Protein AF-0000000066810433 (afdb_homodimer)

Sequence (216 aa):
MASSSYSNSPCDACKFLRKCMMDCIFSPYFPPKEPQKFANMHKIFGACNVSKLQNEVQPYQREDAVNSLAYEAEAWIEDPVYGCVGAISVLLKVQILHQHRERTFVQMMASSSYSNSPCDACKFLRKCMMDCIFSPYFPPKEPQKFANMHKIFGACNVSKLQNEVQPYQREDAVNSLAYEAEAWIEDPVYGCVGAISVLLKVQILHQHRERTFVQM

Structure (mmCIF, N/CA/C/O backbone):
data_AF-0000000066810433-model_v1
#
loop_
_entity.id
_entity.type
_entity.pdbx_description
1 polymer 'LOB domain-containing protein'
#
loop_
_atom_site.group_PDB
_atom_site.id
_atom_site.type_symbol
_atom_site.label_atom_id
_atom_site.label_alt_id
_atom_site.label_comp_id
_atom_site.label_asym_id
_atom_site.label_entity_id
_atom_site.label_seq_id
_atom_site.pdbx_PDB_ins_code
_atom_site.Cartn_x
_atom_site.Cartn_y
_atom_site.Cartn_z
_atom_site.occupancy
_atom_site.B_iso_or_equiv
_atom_site.auth_seq_id
_atom_site.auth_comp_id
_atom_site.auth_asym_id
_atom_site.auth_atom_id
_atom_site.pdbx_PDB_model_num
ATOM 1 N N . MET A 1 1 ? 47.25 -4.719 -2.176 1 22.11 1 MET A N 1
ATOM 2 C CA . MET A 1 1 ? 46.031 -4.195 -2.777 1 22.11 1 MET A CA 1
ATOM 3 C C . MET A 1 1 ? 44.906 -5.234 -2.74 1 22.11 1 MET A C 1
ATOM 5 O O . MET A 1 1 ? 45 -6.258 -3.428 1 22.11 1 MET A O 1
ATOM 9 N N . ALA A 1 2 ? 44.375 -5.68 -1.591 1 31.08 2 ALA A N 1
ATOM 10 C CA . ALA A 1 2 ? 43.438 -6.793 -1.431 1 31.08 2 ALA A CA 1
ATOM 11 C C . ALA A 1 2 ? 42.344 -6.738 -2.477 1 31.08 2 ALA A C 1
ATOM 13 O O . ALA A 1 2 ? 41.688 -5.691 -2.67 1 31.08 2 ALA A O 1
ATOM 14 N N . SER A 1 3 ? 42.5 -7.262 -3.639 1 34.22 3 SER A N 1
ATOM 15 C CA . SER A 1 3 ? 41.5 -7.27 -4.699 1 34.22 3 SER A CA 1
ATOM 16 C C . SER A 1 3 ? 40.094 -7.582 -4.145 1 34.22 3 SER A C 1
ATOM 18 O O . SER A 1 3 ? 39.906 -8.633 -3.541 1 34.22 3 SER A O 1
ATOM 20 N N . SER A 1 4 ? 39.469 -6.742 -3.42 1 37.47 4 SER A N 1
ATOM 21 C CA . SER A 1 4 ? 38.094 -6.871 -2.887 1 37.47 4 SER A CA 1
ATOM 22 C C . SER A 1 4 ? 37.188 -7.539 -3.893 1 37.47 4 SER A C 1
ATOM 24 O O . SER A 1 4 ? 36.906 -6.988 -4.965 1 37.47 4 SER A O 1
ATOM 26 N N . SER A 1 5 ? 37.375 -8.766 -4.281 1 37.03 5 SER A N 1
ATOM 27 C CA . SER A 1 5 ? 36.531 -9.656 -5.062 1 37.03 5 SER A CA 1
ATOM 28 C C . SER A 1 5 ? 35.062 -9.352 -4.836 1 37.03 5 SER A C 1
ATOM 30 O O . SER A 1 5 ? 34.562 -9.461 -3.717 1 37.03 5 SER A O 1
ATOM 32 N N . TYR A 1 6 ? 34.5 -8.336 -5.32 1 41.12 6 TYR A N 1
ATOM 33 C CA . TYR A 1 6 ? 33.062 -8.086 -5.457 1 41.12 6 TYR A CA 1
ATOM 34 C C . TYR A 1 6 ? 32.281 -9.383 -5.652 1 41.12 6 TYR A C 1
ATOM 36 O O . TYR A 1 6 ? 32.312 -9.961 -6.746 1 41.12 6 TYR A O 1
ATOM 44 N N . SER A 1 7 ? 32.5 -10.531 -5.109 1 47.97 7 SER A N 1
ATOM 45 C CA . SER A 1 7 ? 31.766 -11.789 -5.051 1 47.97 7 SER A CA 1
ATOM 46 C C . SER A 1 7 ? 30.281 -11.547 -5.262 1 47.97 7 SER A C 1
ATOM 48 O O . SER A 1 7 ? 29.688 -10.68 -4.625 1 47.97 7 SER A O 1
ATOM 50 N N .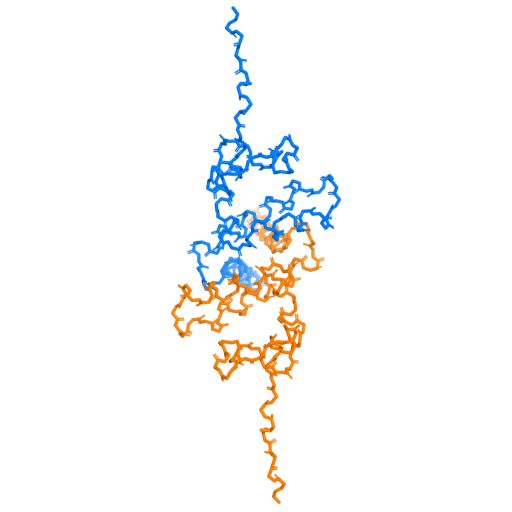 ASN A 1 8 ? 29.75 -11.664 -6.574 1 58.31 8 ASN A N 1
ATOM 51 C CA . ASN A 1 8 ? 28.438 -11.461 -7.176 1 58.31 8 ASN A CA 1
ATOM 52 C C . ASN A 1 8 ? 27.312 -11.953 -6.27 1 58.31 8 ASN A C 1
ATOM 54 O O . ASN A 1 8 ? 26.844 -13.086 -6.41 1 58.31 8 ASN A O 1
ATOM 58 N N . SER A 1 9 ? 27.297 -11.812 -5.098 1 74.88 9 SER A N 1
ATOM 59 C CA . SER A 1 9 ? 26.266 -12.266 -4.168 1 74.88 9 SER A CA 1
ATOM 60 C C . SER A 1 9 ? 24.859 -11.938 -4.688 1 74.88 9 SER A C 1
ATOM 62 O O . SER A 1 9 ? 24.641 -10.852 -5.227 1 74.88 9 SER A O 1
ATOM 64 N N . PRO A 1 10 ? 24.078 -13.008 -4.742 1 86.06 10 PRO A N 1
ATOM 65 C CA . PRO A 1 10 ? 22.688 -12.766 -5.152 1 86.06 10 PRO A CA 1
ATOM 66 C C . PRO A 1 10 ? 22.047 -11.617 -4.391 1 86.06 10 PRO A C 1
ATOM 68 O O . PRO A 1 10 ? 22.453 -11.297 -3.27 1 86.06 10 PRO A O 1
ATOM 71 N N . CYS A 1 11 ? 21.312 -10.828 -5.008 1 91.25 11 CYS A N 1
ATOM 72 C CA . CYS A 1 11 ? 20.578 -9.766 -4.336 1 91.25 11 CYS A CA 1
ATOM 73 C C . CYS A 1 11 ? 19.656 -10.32 -3.266 1 91.25 11 CYS A C 1
ATOM 75 O O . CYS A 1 11 ? 19.484 -11.539 -3.166 1 91.25 11 CYS A O 1
ATOM 77 N N . ASP A 1 12 ? 19.172 -9.539 -2.465 1 93.31 12 ASP A N 1
ATOM 78 C CA . ASP A 1 12 ? 18.344 -9.961 -1.333 1 93.31 12 ASP A CA 1
ATOM 79 C C . ASP A 1 12 ? 17.062 -10.633 -1.806 1 93.31 12 ASP A C 1
ATOM 81 O O . ASP A 1 12 ? 16.547 -11.547 -1.148 1 93.31 12 ASP A O 1
ATOM 85 N N . ALA A 1 13 ? 16.578 -10.219 -2.947 1 93.5 13 ALA A N 1
ATOM 86 C CA . ALA A 1 13 ? 15.383 -10.844 -3.516 1 93.5 13 ALA A CA 1
ATOM 87 C C . ALA A 1 13 ? 15.664 -12.289 -3.916 1 93.5 13 ALA A C 1
ATOM 89 O O . ALA A 1 13 ? 14.906 -13.195 -3.564 1 93.5 13 ALA A O 1
ATOM 90 N N . CYS A 1 14 ? 16.75 -12.453 -4.52 1 93.19 14 CYS A N 1
ATOM 91 C CA . CYS A 1 14 ? 17.109 -13.789 -4.988 1 93.19 14 CYS A CA 1
ATOM 92 C C . CYS A 1 14 ? 17.422 -14.711 -3.814 1 93.19 14 CYS A C 1
ATOM 94 O O . CYS A 1 14 ? 17.078 -15.898 -3.85 1 93.19 14 CYS A O 1
ATOM 96 N N . LYS A 1 15 ? 18.156 -14.172 -2.869 1 91.19 15 LYS A N 1
ATOM 97 C CA . LYS A 1 15 ? 18.422 -14.969 -1.678 1 91.19 15 LYS A CA 1
ATOM 98 C C . LYS A 1 15 ? 17.125 -15.43 -1.016 1 91.19 15 LYS A C 1
ATOM 100 O O . LYS A 1 15 ? 17 -16.594 -0.629 1 91.19 15 LYS A O 1
ATOM 105 N N . PHE A 1 16 ? 16.203 -14.461 -0.885 1 92.75 16 PHE A N 1
ATOM 106 C CA . PHE A 1 16 ? 14.938 -14.742 -0.231 1 92.75 16 PHE A CA 1
ATOM 107 C C . PHE A 1 16 ? 14.117 -15.742 -1.034 1 92.75 16 PHE A C 1
ATOM 109 O O . PHE A 1 16 ? 13.492 -16.641 -0.464 1 92.75 16 PHE A O 1
ATOM 116 N N . LEU A 1 17 ? 14.102 -15.586 -2.344 1 91.94 17 LEU A N 1
ATOM 117 C CA . LEU A 1 17 ? 13.266 -16.406 -3.213 1 91.94 17 LEU A CA 1
ATOM 118 C C . LEU A 1 17 ? 13.953 -17.734 -3.541 1 91.94 17 LEU A C 1
ATOM 120 O O . LEU A 1 17 ? 13.336 -18.625 -4.113 1 91.94 17 LEU A O 1
ATOM 124 N N . ARG A 1 18 ? 15.234 -17.719 -3.172 1 89.31 18 ARG A N 1
ATOM 125 C CA . ARG A 1 18 ? 16.062 -18.891 -3.447 1 89.31 18 ARG A CA 1
ATOM 126 C C . ARG A 1 18 ? 16.094 -19.203 -4.941 1 89.31 18 ARG A C 1
ATOM 128 O O . ARG A 1 18 ? 16.016 -20.375 -5.34 1 89.31 18 ARG A O 1
ATOM 135 N N . LYS A 1 19 ? 15.891 -18.156 -5.746 1 81.62 19 LYS A N 1
ATOM 136 C CA . LYS A 1 19 ? 15.984 -18.203 -7.203 1 81.62 19 LYS A CA 1
ATOM 137 C C . LYS A 1 19 ? 16.719 -16.984 -7.746 1 81.62 19 LYS A C 1
ATOM 139 O O . LYS A 1 19 ? 16.391 -15.852 -7.383 1 81.62 19 LYS A O 1
ATOM 144 N N . CYS A 1 20 ? 17.906 -17.156 -8.242 1 74.56 20 CYS A N 1
ATOM 145 C CA . CYS A 1 20 ? 18.609 -16.016 -8.82 1 74.56 20 CYS A CA 1
ATOM 146 C C . CYS A 1 20 ? 18.812 -16.203 -10.32 1 74.56 20 CYS A C 1
ATOM 148 O O . CYS A 1 20 ? 19.219 -17.281 -10.766 1 74.56 20 CYS A O 1
ATOM 150 N N . MET A 1 21 ? 18.406 -15.195 -11.055 1 72.69 21 MET A N 1
ATOM 151 C CA . MET A 1 21 ? 18.609 -15.195 -12.5 1 72.69 21 MET A CA 1
ATOM 152 C C . MET A 1 21 ? 19.766 -14.281 -12.891 1 72.69 21 MET A C 1
ATOM 154 O O . MET A 1 21 ? 20.094 -13.344 -12.164 1 72.69 21 MET A O 1
ATOM 158 N N . MET A 1 22 ? 20.469 -14.57 -13.938 1 77.38 22 MET A N 1
ATOM 159 C CA . MET A 1 22 ? 21.625 -13.82 -14.438 1 77.38 22 MET A CA 1
ATOM 160 C C . MET A 1 22 ? 21.266 -12.352 -14.625 1 77.38 22 MET A C 1
ATOM 162 O O . MET A 1 22 ? 22.078 -11.469 -14.312 1 77.38 22 MET A O 1
ATOM 166 N N . ASP A 1 23 ? 20.125 -12.016 -14.992 1 85.06 23 ASP A N 1
ATOM 167 C CA . ASP A 1 23 ? 19.656 -10.648 -15.211 1 85.06 23 ASP A CA 1
ATOM 168 C C . ASP A 1 23 ? 18.453 -10.328 -14.32 1 85.06 23 ASP A C 1
ATOM 170 O O . ASP A 1 23 ? 17.406 -9.906 -14.82 1 85.06 23 ASP A O 1
ATOM 174 N N . CYS A 1 24 ? 18.891 -10.414 -13.023 1 87.75 24 CYS A N 1
ATOM 175 C CA . CYS A 1 24 ? 17.828 -10.219 -12.047 1 87.75 24 CYS A CA 1
ATOM 176 C C . CYS A 1 24 ? 17.328 -8.773 -12.055 1 87.75 24 CYS A C 1
ATOM 178 O O . CYS A 1 24 ? 18.109 -7.848 -11.836 1 87.75 24 CYS A O 1
ATOM 180 N N . ILE A 1 25 ? 16.156 -8.594 -12.32 1 87.44 25 ILE A N 1
ATOM 181 C CA . ILE A 1 25 ? 15.547 -7.273 -12.414 1 87.44 25 ILE A CA 1
ATOM 182 C C . ILE A 1 25 ? 15.508 -6.625 -11.023 1 87.44 25 ILE A C 1
ATOM 184 O O . ILE A 1 25 ? 15.289 -5.418 -10.906 1 87.44 25 ILE A O 1
ATOM 188 N N . PHE A 1 26 ? 15.781 -7.414 -10.008 1 91.19 26 PHE A N 1
ATOM 189 C CA . PHE A 1 26 ? 15.68 -6.918 -8.641 1 91.19 26 PHE A CA 1
ATOM 190 C C . PHE A 1 26 ? 17.031 -6.43 -8.141 1 91.19 26 PHE A C 1
ATOM 192 O O . PHE A 1 26 ? 17.109 -5.641 -7.195 1 91.19 26 PHE A O 1
ATOM 199 N N . SER A 1 27 ? 18.062 -6.805 -8.734 1 90.81 27 SER A N 1
ATOM 200 C CA . SER A 1 27 ? 19.422 -6.598 -8.234 1 90.81 27 SER A CA 1
ATOM 201 C C . SER A 1 27 ? 19.703 -5.117 -8.008 1 90.81 27 SER A C 1
ATOM 203 O O . SER A 1 27 ? 20.297 -4.734 -6.996 1 90.81 27 SER A O 1
ATOM 205 N N . PRO A 1 28 ? 19.266 -4.27 -8.891 1 91.12 28 PRO A N 1
ATOM 206 C CA . PRO A 1 28 ? 19.562 -2.854 -8.664 1 91.12 28 PRO A CA 1
ATOM 207 C C . PRO A 1 28 ? 18.844 -2.285 -7.441 1 91.12 28 PRO A C 1
ATOM 209 O O . PRO A 1 28 ? 19.281 -1.283 -6.871 1 91.12 28 PRO A O 1
ATOM 212 N N . TYR A 1 29 ? 17.812 -2.918 -6.988 1 93.06 29 TYR A N 1
ATOM 213 C CA . TYR A 1 29 ? 16.922 -2.291 -6.016 1 93.06 29 TYR A CA 1
ATOM 214 C C . TYR A 1 29 ? 17 -2.994 -4.664 1 93.06 29 TYR A C 1
ATOM 216 O O . TYR A 1 29 ? 16.578 -2.449 -3.645 1 93.06 29 TYR A O 1
ATOM 224 N N . PHE A 1 30 ? 17.562 -4.203 -4.684 1 93.5 30 PHE A N 1
ATOM 225 C CA . PHE A 1 30 ? 17.625 -4.988 -3.459 1 93.5 30 PHE A CA 1
ATOM 226 C C . PHE A 1 30 ? 19.031 -5.543 -3.258 1 93.5 30 PHE A C 1
ATOM 228 O O . PHE A 1 30 ? 19.234 -6.758 -3.207 1 93.5 30 PHE A O 1
ATOM 235 N N . PRO A 1 31 ? 19.922 -4.688 -3.096 1 89.25 31 PRO A N 1
ATOM 236 C CA . PRO A 1 31 ? 21.266 -5.168 -2.793 1 89.25 31 PRO A CA 1
ATOM 237 C C . PRO A 1 31 ? 21.328 -5.98 -1.5 1 89.25 31 PRO A C 1
ATOM 239 O O . PRO A 1 31 ? 20.438 -5.863 -0.653 1 89.25 31 PRO A O 1
ATOM 242 N N . PRO A 1 32 ? 22.297 -6.797 -1.375 1 88.44 32 PRO A N 1
ATOM 243 C CA . PRO A 1 32 ? 22.375 -7.672 -0.205 1 88.44 32 PRO A CA 1
ATOM 244 C C . PRO A 1 32 ? 22.75 -6.922 1.071 1 88.44 32 PRO A C 1
ATOM 246 O O . PRO A 1 32 ? 23.734 -7.254 1.727 1 88.44 32 PRO A O 1
ATOM 249 N N . LYS A 1 33 ? 21.984 -5.922 1.407 1 90.88 33 LYS A N 1
ATOM 250 C CA . LYS A 1 33 ? 22.25 -5.082 2.572 1 90.88 33 LYS A CA 1
ATOM 251 C C . LYS A 1 33 ? 20.984 -4.918 3.42 1 90.88 33 LYS A C 1
ATOM 253 O O . LYS A 1 33 ? 21.078 -4.598 4.609 1 90.88 33 LYS A O 1
ATOM 258 N N . GLU A 1 34 ? 19.891 -5.055 2.838 1 91.5 34 GLU A N 1
ATOM 259 C CA . GLU A 1 34 ? 18.609 -4.844 3.525 1 91.5 34 GLU A CA 1
ATOM 260 C C . GLU A 1 34 ? 17.656 -6 3.266 1 91.5 34 GLU A C 1
ATOM 262 O O . GLU A 1 34 ? 16.625 -5.824 2.605 1 91.5 34 GLU A O 1
ATOM 267 N N . PRO A 1 35 ? 17.938 -7.152 3.85 1 91.62 35 PRO A N 1
ATOM 268 C CA . PRO A 1 35 ? 17.125 -8.336 3.545 1 91.62 35 PRO A CA 1
ATOM 269 C C . PRO A 1 35 ? 15.664 -8.156 3.922 1 91.62 35 PRO A C 1
ATOM 271 O O . PRO A 1 35 ? 14.781 -8.695 3.25 1 91.62 35 PRO A O 1
ATOM 274 N N . GLN A 1 36 ? 15.398 -7.355 4.902 1 95.12 36 GLN A N 1
ATOM 275 C CA . GLN A 1 36 ? 14.016 -7.191 5.355 1 95.12 36 GLN A CA 1
ATOM 276 C C . GLN A 1 36 ? 13.203 -6.387 4.352 1 95.12 36 GLN A C 1
ATOM 278 O O . GLN A 1 36 ? 11.977 -6.543 4.27 1 95.12 36 GLN A O 1
ATOM 283 N N . LYS A 1 37 ? 13.898 -5.535 3.631 1 95.62 37 LYS A N 1
ATOM 284 C CA . LYS A 1 37 ? 13.195 -4.691 2.668 1 95.62 37 LYS A CA 1
ATOM 285 C C . LYS A 1 37 ? 12.414 -5.531 1.666 1 95.62 37 LYS A C 1
ATOM 287 O O . LYS A 1 37 ? 11.211 -5.32 1.47 1 95.62 37 LYS A O 1
ATOM 292 N N . PHE A 1 38 ? 13.078 -6.469 1.076 1 94.88 38 PHE A N 1
ATOM 293 C CA . PHE A 1 38 ? 12.406 -7.301 0.088 1 94.88 38 PHE A CA 1
ATOM 294 C C . PHE A 1 38 ? 11.406 -8.234 0.76 1 94.88 38 PHE A C 1
ATOM 296 O O . PHE A 1 38 ? 10.32 -8.477 0.232 1 94.88 38 PHE A O 1
ATOM 303 N N . ALA A 1 39 ? 11.797 -8.781 1.895 1 96.44 39 ALA A N 1
ATOM 304 C CA . ALA A 1 39 ? 10.914 -9.695 2.611 1 96.44 39 ALA A CA 1
ATOM 305 C C . ALA A 1 39 ? 9.586 -9.031 2.941 1 96.44 39 ALA A C 1
ATOM 307 O O . ALA A 1 39 ? 8.523 -9.633 2.777 1 96.44 39 ALA A O 1
ATOM 308 N N . ASN A 1 40 ? 9.641 -7.816 3.391 1 96.5 40 ASN A N 1
ATOM 309 C CA . ASN A 1 40 ? 8.43 -7.078 3.721 1 96.5 40 ASN A CA 1
ATOM 310 C C . ASN A 1 40 ? 7.578 -6.816 2.48 1 96.5 40 ASN A C 1
ATOM 312 O O . ASN A 1 40 ? 6.355 -6.988 2.514 1 96.5 40 ASN A O 1
ATOM 316 N N . MET A 1 41 ? 8.242 -6.43 1.41 1 96.81 41 MET A N 1
ATOM 317 C CA . MET A 1 41 ? 7.535 -6.156 0.162 1 96.81 41 MET A CA 1
ATOM 318 C C . MET A 1 41 ? 6.867 -7.418 -0.373 1 96.81 41 MET A C 1
ATOM 320 O O . MET A 1 41 ? 5.742 -7.367 -0.867 1 96.81 41 MET A O 1
ATOM 324 N N . HIS A 1 42 ? 7.609 -8.453 -0.241 1 95.19 42 HIS A N 1
ATOM 325 C CA . HIS A 1 42 ? 7.07 -9.727 -0.69 1 95.19 42 HIS A CA 1
ATOM 326 C C . HIS A 1 42 ? 5.848 -10.133 0.128 1 95.19 42 HIS A C 1
ATOM 328 O O . HIS A 1 42 ? 4.879 -10.664 -0.417 1 95.19 42 HIS A O 1
ATOM 334 N N . LYS A 1 43 ? 5.91 -9.961 1.376 1 95.81 43 LYS A N 1
ATOM 335 C CA . LYS A 1 43 ? 4.812 -10.328 2.268 1 95.81 43 LYS A CA 1
ATOM 336 C C . LYS A 1 43 ? 3.537 -9.57 1.907 1 95.81 43 LYS A C 1
ATOM 338 O O . LYS A 1 43 ? 2.439 -10.133 1.976 1 95.81 43 LYS A O 1
ATOM 343 N N . ILE A 1 44 ? 3.645 -8.344 1.515 1 97.25 44 ILE A N 1
ATOM 344 C CA . ILE A 1 44 ? 2.48 -7.48 1.346 1 97.25 44 ILE A CA 1
ATOM 345 C C . ILE A 1 44 ? 2.029 -7.5 -0.113 1 97.25 44 ILE A C 1
ATOM 347 O O . ILE A 1 44 ? 0.833 -7.578 -0.398 1 97.25 44 ILE A O 1
ATOM 351 N N . PHE A 1 45 ? 2.939 -7.52 -1.069 1 96.75 45 PHE A N 1
ATOM 352 C CA . PHE A 1 45 ? 2.576 -7.309 -2.465 1 96.75 45 PHE A CA 1
ATOM 353 C C . PHE A 1 45 ? 2.797 -8.578 -3.279 1 96.75 45 PHE A C 1
ATOM 355 O O . PHE A 1 45 ? 2.162 -8.773 -4.316 1 96.75 45 PHE A O 1
ATOM 362 N N . GLY A 1 46 ? 3.771 -9.391 -2.807 1 94 46 GLY A N 1
ATOM 363 C CA . GLY A 1 46 ? 4.199 -10.508 -3.631 1 94 46 GLY A CA 1
ATOM 364 C C . GLY A 1 46 ? 5.27 -10.133 -4.637 1 94 46 GLY A C 1
ATOM 365 O O . GLY A 1 46 ? 5.309 -9 -5.113 1 94 46 GLY A O 1
ATOM 366 N N . ALA A 1 47 ? 6.105 -11.117 -5.008 1 89.88 47 ALA A N 1
ATOM 367 C CA . ALA A 1 47 ? 7.223 -10.883 -5.918 1 89.88 47 ALA A CA 1
ATOM 368 C C . ALA A 1 47 ? 6.727 -10.539 -7.316 1 89.88 47 ALA A C 1
ATOM 370 O O . ALA A 1 47 ? 7.25 -9.625 -7.957 1 89.88 47 ALA A O 1
ATOM 371 N N . CYS A 1 48 ? 5.734 -11.195 -7.777 1 90.38 48 CYS A N 1
ATOM 372 C CA . CYS A 1 48 ? 5.199 -10.961 -9.109 1 90.38 48 CYS A CA 1
ATOM 373 C C . CYS A 1 48 ? 4.605 -9.562 -9.227 1 90.38 48 CYS A C 1
ATOM 375 O O . CYS A 1 48 ? 4.852 -8.852 -10.203 1 90.38 48 CYS A O 1
ATOM 377 N N . ASN A 1 49 ? 3.934 -9.188 -8.25 1 92.19 49 ASN A N 1
ATOM 378 C CA . ASN A 1 49 ? 3.309 -7.871 -8.273 1 92.19 49 ASN A CA 1
ATOM 379 C C . ASN A 1 49 ? 4.344 -6.758 -8.172 1 92.19 49 ASN A C 1
ATOM 381 O O . ASN A 1 49 ? 4.195 -5.703 -8.797 1 92.19 49 ASN A O 1
ATOM 385 N N . VAL A 1 50 ? 5.367 -6.98 -7.379 1 93.44 50 VAL A N 1
ATOM 386 C CA . VAL A 1 50 ? 6.441 -6 -7.27 1 93.44 50 VAL A CA 1
ATOM 387 C C . VAL A 1 50 ? 7.07 -5.766 -8.641 1 93.44 50 VAL A C 1
ATOM 389 O O . VAL A 1 50 ? 7.273 -4.621 -9.047 1 93.44 50 VAL A O 1
ATOM 392 N N . SER A 1 51 ? 7.293 -6.809 -9.312 1 91.81 51 SER A N 1
ATOM 393 C CA . SER A 1 51 ? 7.871 -6.707 -10.648 1 91.81 51 SER A CA 1
ATOM 394 C C . SER A 1 51 ? 6.93 -5.984 -11.609 1 91.81 51 SER A C 1
ATOM 396 O O . SER A 1 51 ? 7.363 -5.137 -12.391 1 91.81 51 SER A O 1
ATOM 398 N N . LYS A 1 52 ? 5.699 -6.363 -11.578 1 93.69 52 LYS A N 1
ATOM 399 C CA . LYS A 1 52 ? 4.695 -5.742 -12.438 1 93.69 52 LYS A CA 1
ATOM 400 C C . LYS A 1 52 ? 4.609 -4.242 -12.18 1 93.69 52 LYS A C 1
ATOM 402 O O . LYS A 1 52 ? 4.57 -3.445 -13.117 1 93.69 52 LYS A O 1
ATOM 407 N N . LEU A 1 53 ? 4.609 -3.863 -10.93 1 92.75 53 LEU A N 1
ATOM 408 C CA . LEU A 1 53 ? 4.484 -2.459 -10.555 1 92.75 53 LEU A CA 1
ATOM 409 C C . LEU A 1 53 ? 5.719 -1.672 -10.984 1 92.75 53 LEU A C 1
ATOM 411 O O . LEU A 1 53 ? 5.605 -0.53 -11.438 1 92.75 53 LEU A O 1
ATOM 415 N N . GLN A 1 54 ? 6.832 -2.324 -10.914 1 91.5 54 GLN A N 1
ATOM 416 C CA . GLN A 1 54 ? 8.07 -1.7 -11.375 1 91.5 54 GLN A CA 1
ATOM 417 C C . GLN A 1 54 ? 8.031 -1.449 -12.875 1 91.5 54 GLN A C 1
ATOM 419 O O . GLN A 1 54 ? 8.539 -0.437 -13.359 1 91.5 54 GLN A O 1
ATOM 424 N N . ASN A 1 55 ? 7.406 -2.33 -13.516 1 92.12 55 ASN A N 1
ATOM 425 C CA . ASN A 1 55 ? 7.367 -2.24 -14.969 1 92.12 55 ASN A CA 1
ATOM 426 C C . ASN A 1 55 ? 6.359 -1.197 -15.445 1 92.12 55 ASN A C 1
ATOM 428 O O . ASN A 1 55 ? 6.387 -0.782 -16.609 1 92.12 55 ASN A O 1
ATOM 432 N N . GLU A 1 56 ? 5.531 -0.79 -14.578 1 92.94 56 GLU A N 1
ATOM 433 C CA . GLU A 1 56 ? 4.504 0.193 -14.922 1 92.94 56 GLU A CA 1
ATOM 434 C C . GLU A 1 56 ? 5.086 1.604 -14.969 1 92.94 56 GLU A C 1
ATOM 436 O O . GLU A 1 56 ? 4.465 2.52 -15.508 1 92.94 56 GLU A O 1
ATOM 441 N N . VAL A 1 57 ? 6.277 1.785 -14.453 1 96.19 57 VAL A N 1
ATOM 442 C CA . VAL A 1 57 ? 6.855 3.123 -14.375 1 96.19 57 VAL A CA 1
ATOM 443 C C . VAL A 1 57 ? 8.086 3.211 -15.273 1 96.19 57 VAL A C 1
ATOM 445 O O . VAL A 1 57 ? 8.602 2.188 -15.734 1 96.19 57 VAL A O 1
ATOM 448 N N . GLN A 1 58 ? 8.461 4.434 -15.594 1 96 58 GLN A N 1
ATOM 449 C CA . GLN A 1 58 ? 9.656 4.664 -16.406 1 96 58 GLN A CA 1
ATOM 450 C C . GLN A 1 58 ? 10.914 4.215 -15.664 1 96 58 GLN A C 1
ATOM 452 O O . GLN A 1 58 ? 10.969 4.266 -14.43 1 96 58 GLN A O 1
ATOM 457 N N . PRO A 1 59 ? 11.93 3.746 -16.438 1 94.94 59 PRO A N 1
ATOM 458 C CA . PRO A 1 59 ? 13.156 3.223 -15.82 1 94.94 59 PRO A CA 1
ATOM 459 C C . PRO A 1 59 ? 13.758 4.184 -14.797 1 94.94 59 PRO A C 1
ATOM 461 O O . PRO A 1 59 ? 14.234 3.754 -13.742 1 94.94 59 PRO A O 1
ATOM 464 N N . TYR A 1 60 ? 13.727 5.457 -15 1 95.94 60 TYR A N 1
ATOM 465 C CA . TYR A 1 60 ? 14.375 6.414 -14.109 1 95.94 60 TYR A CA 1
ATOM 466 C C . TYR A 1 60 ? 13.547 6.641 -12.852 1 95.94 60 TYR A C 1
ATOM 468 O O . TYR A 1 60 ? 14.023 7.215 -11.875 1 95.94 60 TYR A O 1
ATOM 476 N N . GLN A 1 61 ? 12.273 6.102 -12.836 1 97.12 61 GLN A N 1
ATOM 477 C CA . GLN A 1 61 ? 11.375 6.25 -11.695 1 97.12 61 GLN A CA 1
ATOM 478 C C . GLN A 1 61 ? 11.328 4.973 -10.859 1 97.12 61 GLN A C 1
ATOM 480 O O . GLN A 1 61 ? 10.758 4.957 -9.773 1 97.12 61 GLN A O 1
ATOM 485 N N . ARG A 1 62 ? 11.938 3.943 -11.266 1 96 62 ARG A N 1
ATOM 486 C CA . ARG A 1 62 ? 11.766 2.621 -10.664 1 96 62 ARG A CA 1
ATOM 487 C C . ARG A 1 62 ? 12.328 2.588 -9.25 1 96 62 ARG A C 1
ATOM 489 O O . ARG A 1 62 ? 11.734 1.979 -8.352 1 96 62 ARG A O 1
ATOM 496 N N . GLU A 1 63 ? 13.438 3.184 -9.094 1 94.62 63 GLU A N 1
ATOM 497 C CA . GLU A 1 63 ? 14.008 3.215 -7.75 1 94.62 63 GLU A CA 1
ATOM 498 C C . GLU A 1 63 ? 13.07 3.9 -6.766 1 94.62 63 GLU A C 1
ATOM 500 O O . GLU A 1 63 ? 12.875 3.422 -5.645 1 94.62 63 GLU A O 1
ATOM 505 N N . ASP A 1 64 ? 12.469 5.008 -7.188 1 96.25 64 ASP A N 1
ATOM 506 C CA . ASP A 1 64 ? 11.516 5.715 -6.34 1 96.25 64 ASP A CA 1
ATOM 507 C C . ASP A 1 64 ? 10.289 4.852 -6.051 1 96.25 64 ASP A C 1
ATOM 509 O O . ASP A 1 64 ? 9.805 4.816 -4.922 1 96.25 64 ASP A O 1
ATOM 513 N N . ALA A 1 65 ? 9.812 4.227 -7.008 1 97.31 65 ALA A N 1
ATOM 514 C CA . ALA A 1 65 ? 8.633 3.375 -6.844 1 97.31 65 ALA A CA 1
ATOM 515 C C . ALA A 1 65 ? 8.922 2.229 -5.875 1 97.31 65 ALA A C 1
ATOM 517 O O . ALA A 1 65 ? 8.109 1.937 -4.996 1 97.31 65 ALA A O 1
ATOM 518 N N . VAL A 1 66 ? 10.086 1.604 -5.984 1 96.62 66 VAL A N 1
ATOM 519 C CA . VAL A 1 66 ? 10.469 0.5 -5.109 1 96.62 66 VAL A CA 1
ATOM 520 C C . VAL A 1 66 ? 10.57 0.995 -3.67 1 96.62 66 VAL A C 1
ATOM 522 O O . VAL A 1 66 ? 10.125 0.318 -2.742 1 96.62 66 VAL A O 1
ATOM 525 N N . ASN A 1 67 ? 11.148 2.143 -3.531 1 96.25 67 ASN A N 1
ATOM 526 C CA . ASN A 1 67 ? 11.273 2.717 -2.195 1 96.25 67 ASN A CA 1
ATOM 527 C C . ASN A 1 67 ? 9.906 3.033 -1.595 1 96.25 67 ASN A C 1
ATOM 529 O O . ASN A 1 67 ? 9.695 2.854 -0.394 1 96.25 67 ASN A O 1
ATOM 533 N N . SER A 1 68 ? 9 3.52 -2.393 1 97.69 68 SER A N 1
ATOM 534 C CA . SER A 1 68 ? 7.641 3.799 -1.927 1 97.69 68 SER A CA 1
ATOM 535 C C . SER A 1 68 ? 6.914 2.516 -1.542 1 97.69 68 SER A C 1
ATOM 537 O O . SER A 1 68 ? 6.246 2.459 -0.506 1 97.69 68 SER A O 1
ATOM 539 N N . LEU A 1 69 ? 7.117 1.515 -2.352 1 97.38 69 LEU A N 1
ATOM 540 C CA . LEU A 1 69 ? 6.527 0.218 -2.033 1 97.38 69 LEU A CA 1
ATOM 541 C C . LEU A 1 69 ? 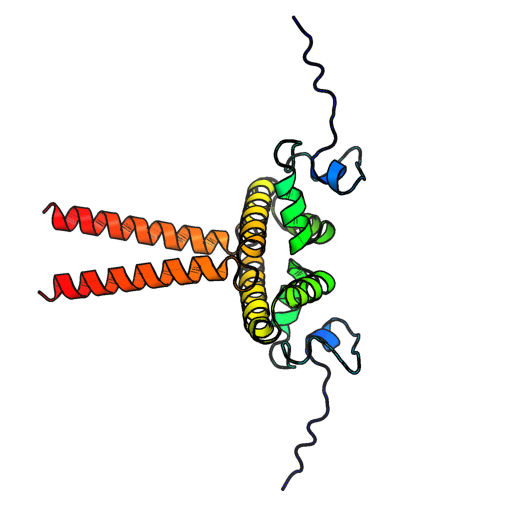7.082 -0.322 -0.72 1 97.38 69 LEU A C 1
ATOM 543 O O . LEU A 1 69 ? 6.332 -0.858 0.101 1 97.38 69 LEU A O 1
ATOM 547 N N . ALA A 1 70 ? 8.359 -0.181 -0.583 1 97.5 70 ALA A N 1
ATOM 548 C CA . ALA A 1 70 ? 9 -0.666 0.637 1 97.5 70 ALA A CA 1
ATOM 549 C C . ALA A 1 70 ? 8.469 0.068 1.865 1 97.5 70 ALA A C 1
ATOM 551 O O . ALA A 1 70 ? 8.227 -0.548 2.904 1 97.5 70 ALA A O 1
ATOM 552 N N . TYR A 1 71 ? 8.344 1.339 1.738 1 97.5 71 TYR A N 1
ATOM 553 C CA . TYR A 1 71 ? 7.809 2.141 2.832 1 97.5 71 TYR A CA 1
ATOM 554 C C . TYR A 1 71 ? 6.406 1.681 3.213 1 97.5 71 TYR A C 1
ATOM 556 O O . TYR A 1 71 ? 6.102 1.51 4.395 1 97.5 71 TYR A O 1
ATOM 564 N N . GLU A 1 72 ? 5.566 1.472 2.232 1 98.06 72 GLU A N 1
ATOM 565 C CA . GLU A 1 72 ? 4.191 1.059 2.477 1 98.06 72 GLU A CA 1
ATOM 566 C C . GLU A 1 72 ? 4.129 -0.359 3.039 1 98.06 72 GLU A C 1
ATOM 568 O O . GLU A 1 72 ? 3.303 -0.655 3.904 1 98.06 72 GLU A O 1
ATOM 573 N N . ALA A 1 73 ? 4.98 -1.189 2.553 1 97.94 73 ALA A N 1
ATOM 574 C CA . ALA A 1 73 ? 5.039 -2.541 3.105 1 97.94 73 ALA A CA 1
ATOM 575 C C . ALA A 1 73 ? 5.371 -2.51 4.594 1 97.94 73 ALA A C 1
ATOM 577 O O . ALA A 1 73 ? 4.742 -3.209 5.391 1 97.94 73 ALA A O 1
ATOM 578 N N . GLU A 1 74 ? 6.34 -1.728 4.902 1 97.44 74 GLU A N 1
ATOM 579 C CA . GLU A 1 74 ? 6.727 -1.595 6.305 1 97.44 74 GLU A CA 1
ATOM 580 C C . GLU A 1 74 ? 5.566 -1.068 7.145 1 97.44 74 GLU A C 1
ATOM 582 O O . GLU A 1 74 ? 5.367 -1.505 8.281 1 97.44 74 GLU A O 1
ATOM 587 N N . ALA A 1 75 ? 4.816 -0.167 6.637 1 97.38 75 ALA A N 1
ATOM 588 C CA . ALA A 1 75 ? 3.662 0.376 7.348 1 97.38 75 ALA A CA 1
ATOM 589 C C . ALA A 1 75 ? 2.639 -0.717 7.645 1 97.38 75 ALA A C 1
ATOM 591 O O . ALA A 1 75 ? 2.045 -0.739 8.727 1 97.38 75 ALA A O 1
ATOM 592 N N . TRP A 1 76 ? 2.41 -1.631 6.719 1 97.38 76 TRP A N 1
ATOM 593 C CA . TRP A 1 76 ? 1.457 -2.721 6.91 1 97.38 76 TRP A CA 1
ATOM 594 C C . TRP A 1 76 ? 1.979 -3.73 7.926 1 97.38 76 TRP A C 1
ATOM 596 O O . TRP A 1 76 ? 1.199 -4.348 8.648 1 97.38 76 TRP A O 1
ATOM 606 N N . ILE A 1 77 ? 3.312 -3.902 7.949 1 97.06 77 ILE A N 1
ATOM 607 C CA . ILE A 1 77 ? 3.912 -4.793 8.938 1 97.06 77 ILE A CA 1
ATOM 608 C C . ILE A 1 77 ? 3.725 -4.211 10.336 1 97.06 77 ILE A C 1
ATOM 610 O O . ILE A 1 77 ? 3.426 -4.945 11.281 1 97.06 77 ILE A O 1
ATOM 614 N N . GLU A 1 78 ? 3.844 -2.992 10.484 1 96.56 78 GLU A N 1
ATOM 615 C CA . GLU A 1 78 ? 3.748 -2.316 11.773 1 96.56 78 GLU A CA 1
ATOM 616 C C . GLU A 1 78 ? 2.295 -2.158 12.203 1 96.56 78 GLU A C 1
ATOM 618 O O . GLU A 1 78 ? 1.979 -2.271 13.391 1 96.56 78 GLU A O 1
ATOM 623 N N . ASP A 1 79 ? 1.449 -1.852 11.297 1 97.12 79 ASP A N 1
ATOM 624 C CA . ASP A 1 79 ? 0.019 -1.68 11.531 1 97.12 79 ASP A CA 1
ATOM 625 C C . ASP A 1 79 ? -0.803 -2.477 10.523 1 97.12 79 ASP A C 1
ATOM 627 O O . ASP A 1 79 ? -1.216 -1.942 9.492 1 97.12 79 ASP A O 1
ATOM 631 N N . PRO A 1 80 ? -1.15 -3.639 10.852 1 97 80 PRO A N 1
ATOM 632 C CA . PRO A 1 80 ? -1.792 -4.535 9.891 1 97 80 PRO A CA 1
ATOM 633 C C . PRO A 1 80 ? -3.238 -4.145 9.594 1 97 80 PRO A C 1
ATOM 635 O O . PRO A 1 80 ? -3.871 -4.734 8.711 1 97 80 PRO A O 1
ATOM 638 N N . VAL A 1 81 ? -3.729 -3.154 10.273 1 97.94 81 VAL A N 1
ATOM 639 C CA . VAL A 1 81 ? -5.113 -2.75 10.047 1 97.94 81 VAL A CA 1
ATOM 640 C C . VAL A 1 81 ? -5.148 -1.523 9.141 1 97.94 81 VAL A C 1
ATOM 642 O O . VAL A 1 81 ? -5.941 -1.466 8.195 1 97.94 81 VAL A O 1
ATOM 645 N N . TYR A 1 82 ? -4.332 -0.613 9.328 1 97.44 82 TYR A N 1
ATOM 646 C CA . TYR A 1 82 ? -4.516 0.659 8.641 1 97.44 82 TYR A CA 1
ATOM 647 C C . TYR A 1 82 ? -3.338 0.955 7.719 1 97.44 82 TYR A C 1
ATOM 649 O O . TYR A 1 82 ? -3.438 1.801 6.828 1 97.44 82 TYR A O 1
ATOM 657 N N . GLY A 1 83 ? -2.193 0.353 7.836 1 97.12 83 GLY A N 1
ATOM 658 C CA . GLY A 1 83 ? -1.044 0.652 6.996 1 97.12 83 GLY A CA 1
ATOM 659 C C . GLY A 1 83 ? -0.692 2.127 6.969 1 97.12 83 GLY A C 1
ATOM 660 O O . GLY A 1 83 ? -0.612 2.771 8.016 1 97.12 83 GLY A O 1
ATOM 661 N N . CYS A 1 84 ? -0.489 2.582 5.758 1 96.69 84 CYS A N 1
ATOM 662 C CA . CYS A 1 84 ? -0.119 3.984 5.609 1 96.69 84 CYS A CA 1
ATOM 663 C C . CYS A 1 84 ? -1.309 4.895 5.895 1 96.69 84 CYS A C 1
ATOM 665 O O . CYS A 1 84 ? -1.135 6.086 6.152 1 96.69 84 CYS A O 1
ATOM 667 N N . VAL A 1 85 ? -2.439 4.367 5.793 1 96.69 85 VAL A N 1
ATOM 668 C CA . VAL A 1 85 ? -3.641 5.152 6.059 1 96.69 85 VAL A CA 1
ATOM 669 C C . VAL A 1 85 ? -3.633 5.633 7.512 1 96.69 85 VAL A C 1
ATOM 671 O O . VAL A 1 85 ? -4.113 6.73 7.809 1 96.69 85 VAL A O 1
ATOM 674 N N . GLY A 1 86 ? -3.062 4.719 8.32 1 95.62 86 GLY A N 1
ATOM 675 C CA . GLY A 1 86 ? -2.893 5.145 9.703 1 95.62 86 GLY A CA 1
ATOM 676 C C . GLY A 1 86 ? -2.057 6.406 9.844 1 95.62 86 GLY A C 1
ATOM 677 O O . GLY A 1 86 ? -2.441 7.336 10.555 1 95.62 86 GLY A O 1
ATOM 678 N N . ALA A 1 87 ? -0.962 6.469 9.195 1 94 87 ALA A N 1
ATOM 679 C CA . ALA A 1 87 ? -0.075 7.629 9.211 1 94 87 ALA A CA 1
ATOM 680 C C . ALA A 1 87 ? -0.764 8.852 8.617 1 94 87 ALA A C 1
ATOM 682 O O . ALA A 1 87 ? -0.652 9.961 9.148 1 94 87 ALA A O 1
ATOM 683 N N . ILE A 1 88 ? -1.39 8.656 7.555 1 95.44 88 ILE A N 1
ATOM 684 C CA . ILE A 1 88 ? -2.1 9.734 6.879 1 95.44 88 ILE A CA 1
ATOM 685 C C . ILE A 1 88 ? -3.145 10.336 7.816 1 95.44 88 ILE A C 1
ATOM 687 O O . ILE A 1 88 ? -3.262 11.555 7.93 1 95.44 88 ILE A O 1
ATOM 691 N N . SER A 1 89 ? -3.861 9.438 8.484 1 94.56 89 SER A N 1
ATOM 692 C CA . SER A 1 89 ? -4.887 9.898 9.414 1 94.56 89 SER A CA 1
ATOM 693 C C . SER A 1 89 ? -4.281 10.758 10.516 1 94.56 89 SER A C 1
ATOM 695 O O . SER A 1 89 ? -4.852 11.789 10.891 1 94.56 89 SER A O 1
ATOM 697 N N . VAL A 1 90 ? -3.24 10.398 11.062 1 93.62 90 VAL A N 1
ATOM 698 C CA . VAL A 1 90 ? -2.582 11.141 12.133 1 93.62 90 VAL A CA 1
ATOM 699 C C . VAL A 1 90 ? -2.117 12.5 11.609 1 93.62 90 VAL A C 1
ATOM 701 O O . VAL A 1 90 ? -2.336 13.531 12.258 1 93.62 90 VAL A O 1
ATOM 704 N N . LEU A 1 91 ? -1.51 12.531 10.445 1 92.62 91 LEU A N 1
ATOM 705 C CA . LEU A 1 91 ? -1.007 13.766 9.852 1 92.62 91 LEU A CA 1
ATOM 706 C C . LEU A 1 91 ? -2.148 14.734 9.57 1 92.62 91 LEU A C 1
ATOM 708 O O . LEU A 1 91 ? -2.014 15.938 9.797 1 92.62 91 LEU A O 1
ATOM 712 N N . LEU A 1 92 ? -3.215 14.211 9.117 1 93.19 92 LEU A N 1
ATOM 713 C CA . LEU A 1 92 ? -4.379 15.039 8.844 1 93.19 92 LEU A CA 1
ATOM 714 C C . LEU A 1 92 ? -4.945 15.625 10.133 1 93.19 92 LEU A C 1
ATOM 716 O O . LEU A 1 92 ? -5.312 16.797 10.18 1 93.19 92 LEU A O 1
ATOM 720 N N . LYS A 1 93 ? -5.023 14.844 11.172 1 91.75 93 LYS A N 1
ATOM 721 C CA . LYS A 1 93 ? -5.512 15.312 12.469 1 91.75 93 LYS A CA 1
ATOM 722 C C . LYS A 1 93 ? -4.633 16.438 13.016 1 91.75 93 LYS A C 1
ATOM 724 O O . LYS A 1 93 ? -5.137 17.422 13.547 1 91.75 93 LYS A O 1
ATOM 729 N N . VAL A 1 94 ? -3.357 16.297 12.938 1 87.81 94 VAL A N 1
ATOM 730 C CA . VAL A 1 94 ? -2.414 17.297 13.406 1 87.81 94 VAL A CA 1
ATOM 731 C C . VAL A 1 94 ? -2.611 18.594 12.625 1 87.81 94 VAL A C 1
ATOM 733 O O . VAL A 1 94 ? -2.564 19.688 13.195 1 87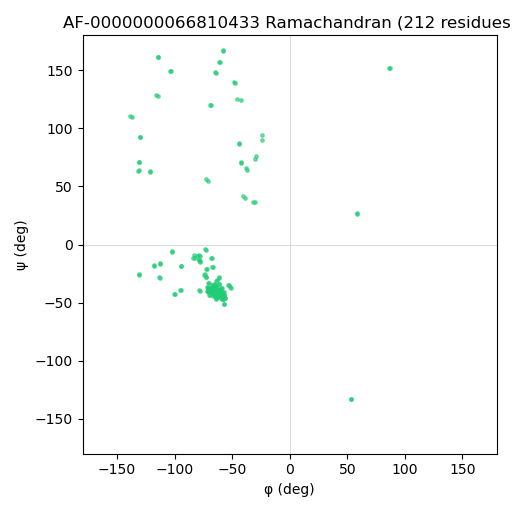.81 94 VAL A O 1
ATOM 736 N N . GLN A 1 95 ? -2.791 18.391 11.352 1 86.69 95 GLN A N 1
ATOM 737 C CA . GLN A 1 95 ? -2.996 19.562 10.508 1 86.69 95 GLN A CA 1
ATOM 738 C C . GLN A 1 95 ? -4.266 20.312 10.898 1 86.69 95 GLN A C 1
ATOM 740 O O . GLN A 1 95 ? -4.277 21.547 10.93 1 86.69 95 GLN A O 1
ATOM 745 N N . ILE A 1 96 ? -5.258 19.594 11.211 1 83.75 96 ILE A N 1
ATOM 746 C CA . ILE A 1 96 ? -6.523 20.219 11.594 1 83.75 96 ILE A CA 1
ATOM 747 C C . ILE A 1 96 ? -6.367 20.922 12.945 1 83.75 96 ILE A C 1
ATOM 749 O O . ILE A 1 96 ? -6.867 22.031 13.133 1 83.75 96 ILE A O 1
ATOM 753 N N . LEU A 1 97 ? -5.633 20.266 13.766 1 83 97 LEU A N 1
ATOM 754 C CA . LEU A 1 97 ? -5.41 20.844 15.078 1 83 97 LEU A CA 1
ATOM 755 C C . LEU A 1 97 ? -4.641 22.156 14.969 1 83 97 LEU A C 1
ATOM 757 O O . LEU A 1 97 ? -4.961 23.141 15.656 1 83 97 LEU A O 1
ATOM 761 N N . HIS A 1 98 ? -3.756 22.234 14.094 1 81.44 98 HIS A N 1
ATOM 762 C CA . HIS A 1 98 ? -2.975 23.453 13.891 1 81.44 98 HIS A CA 1
ATOM 763 C C . HIS A 1 98 ? -3.822 24.562 13.266 1 81.44 98 HIS A C 1
ATOM 765 O O . HIS A 1 98 ? -3.693 25.734 13.641 1 81.44 98 HIS A O 1
ATOM 771 N N . GLN A 1 99 ? -4.629 24.156 12.359 1 78.31 99 GLN A N 1
ATOM 772 C CA . GLN A 1 99 ? -5.496 25.125 11.719 1 78.31 99 GLN A CA 1
ATOM 773 C C . GLN A 1 99 ? -6.484 25.734 12.719 1 78.31 99 GLN A C 1
ATOM 775 O O . GLN A 1 99 ? -6.766 26.922 12.68 1 78.31 99 GLN A O 1
ATOM 780 N N . HIS A 1 100 ? -6.879 24.875 13.602 1 80.75 100 HIS A N 1
ATOM 781 C CA . HIS A 1 100 ? -7.797 25.344 14.633 1 80.75 100 HIS A CA 1
ATOM 782 C C . HIS A 1 100 ? -7.094 26.266 15.617 1 80.75 100 HIS A C 1
ATOM 784 O O . HIS A 1 100 ? -7.664 27.281 16.047 1 80.75 100 HIS A O 1
ATOM 790 N N . ARG A 1 101 ? -5.934 25.984 15.922 1 75.94 101 ARG A N 1
ATOM 791 C CA . ARG A 1 101 ? -5.168 26.812 16.844 1 75.94 101 ARG A CA 1
ATOM 792 C C . ARG A 1 101 ? -4.871 28.172 16.234 1 75.94 101 ARG A C 1
ATOM 794 O O . ARG A 1 101 ? -4.969 29.203 16.922 1 75.94 101 ARG A O 1
ATOM 801 N N . GLU A 1 102 ? -4.551 28.156 14.992 1 71.56 102 GLU A N 1
ATOM 802 C CA . GLU A 1 102 ? -4.277 29.422 14.305 1 71.56 102 GLU A CA 1
ATOM 803 C C . GLU A 1 102 ? -5.523 30.297 14.25 1 71.56 102 GLU A C 1
ATOM 805 O O . GLU A 1 102 ? -5.441 31.516 14.438 1 71.56 102 GLU A O 1
ATOM 810 N N . ARG A 1 103 ? -6.625 29.625 13.992 1 70.5 103 ARG A N 1
ATOM 811 C CA . ARG A 1 103 ? -7.871 30.391 13.938 1 70.5 103 ARG A CA 1
ATOM 812 C C . ARG A 1 103 ? -8.219 30.969 15.297 1 70.5 103 ARG A C 1
ATOM 814 O O . ARG A 1 103 ? -8.703 32.094 15.391 1 70.5 103 ARG A O 1
ATOM 821 N N . THR A 1 104 ? -7.891 30.172 16.297 1 68.06 104 THR A N 1
ATOM 822 C CA . THR A 1 104 ? -8.172 30.656 17.656 1 68.06 104 THR A CA 1
ATOM 823 C C . THR A 1 104 ? -7.238 31.797 18.031 1 68.06 104 THR A C 1
ATOM 825 O O . THR A 1 104 ? -7.645 32.75 18.703 1 68.06 104 THR A O 1
ATOM 828 N N . PHE A 1 105 ? -6.043 31.688 17.609 1 63.59 105 PHE A N 1
ATOM 829 C CA . PHE A 1 105 ? -5.062 32.719 17.906 1 63.59 105 PHE A CA 1
ATOM 830 C C . PHE A 1 105 ? -5.391 34 17.156 1 63.59 105 PHE A C 1
ATOM 832 O O . PHE A 1 105 ? -5.254 35.094 17.703 1 63.59 105 PHE A O 1
ATOM 839 N N . VAL A 1 106 ? -5.832 33.875 15.969 1 61.97 106 VAL A N 1
ATOM 840 C CA . VAL A 1 106 ? -6.16 35.062 15.195 1 61.97 106 VAL A CA 1
ATOM 841 C C . VAL A 1 106 ? -7.465 35.656 15.711 1 61.97 106 VAL A C 1
ATOM 843 O O . VAL A 1 106 ? -7.695 36.875 15.57 1 61.97 106 VAL A O 1
ATOM 846 N N . GLN A 1 107 ? -8.32 34.906 16.281 1 61.78 107 GLN A N 1
ATOM 847 C CA . GLN A 1 107 ? -9.594 35.406 16.797 1 61.78 107 GLN A CA 1
ATOM 848 C C . GLN A 1 107 ? -9.422 36.062 18.172 1 61.78 107 GLN A C 1
ATOM 850 O O . GLN A 1 107 ? -10.312 36.75 18.656 1 61.78 107 GLN A O 1
ATOM 855 N N . MET A 1 108 ? -8.227 35.938 18.828 1 53.28 108 MET A N 1
ATOM 856 C CA . MET A 1 108 ? -7.938 36.656 20.062 1 53.28 108 MET A CA 1
ATOM 857 C C . MET A 1 108 ? -7.254 37.969 19.781 1 53.28 108 MET A C 1
ATOM 859 O O . MET A 1 108 ? -7.555 39 20.422 1 53.28 108 MET A O 1
ATOM 863 N N . MET B 1 1 ? -46.312 -5.824 -2.9 1 21.73 1 MET B N 1
ATOM 864 C CA . MET B 1 1 ? -45.188 -6.066 -2.006 1 21.73 1 MET B CA 1
ATOM 865 C C . MET B 1 1 ? -44.062 -6.766 -2.742 1 21.73 1 MET B C 1
ATOM 867 O O . MET B 1 1 ? -44.156 -7.957 -3.049 1 21.73 1 MET B O 1
ATOM 871 N N . ALA B 1 2 ? -43.531 -6.262 -3.885 1 30.38 2 ALA B N 1
ATOM 872 C CA . ALA B 1 2 ? -42.594 -6.863 -4.82 1 30.38 2 ALA B CA 1
ATOM 873 C C . ALA B 1 2 ? -41.469 -7.555 -4.082 1 30.38 2 ALA B C 1
ATOM 875 O O . ALA B 1 2 ? -40.844 -6.965 -3.188 1 30.38 2 ALA B O 1
ATOM 876 N N . SER B 1 3 ? -41.594 -8.76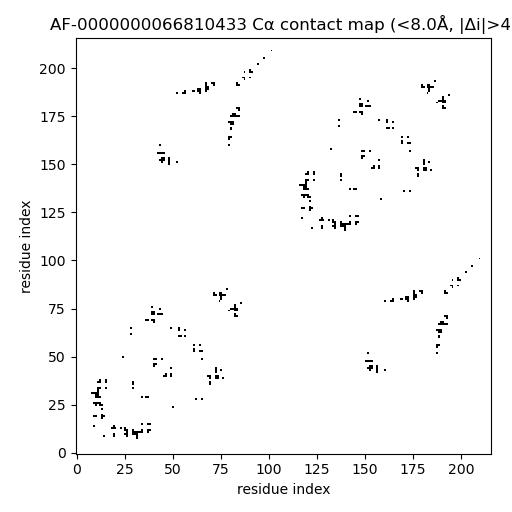6 -3.707 1 34.25 3 SER B N 1
ATOM 877 C CA . SER B 1 3 ? -40.562 -9.555 -3.031 1 34.25 3 SER B CA 1
ATOM 878 C C . SER B 1 3 ? -39.188 -9.328 -3.646 1 34.25 3 SER B C 1
ATOM 880 O O . SER B 1 3 ? -39 -9.555 -4.844 1 34.25 3 SER B O 1
ATOM 882 N N . SER B 1 4 ? -38.562 -8.203 -3.492 1 37.03 4 SER B N 1
ATOM 883 C CA . SER B 1 4 ? -37.219 -7.879 -3.953 1 37.03 4 SER B CA 1
ATOM 884 C C . SER B 1 4 ? -36.281 -9.07 -3.793 1 37.03 4 SER B C 1
ATOM 886 O O . SER B 1 4 ? -36 -9.508 -2.674 1 37.03 4 SER B O 1
ATOM 888 N N . SER B 1 5 ? -36.438 -10.172 -4.469 1 37.19 5 SER B N 1
ATOM 889 C CA . SER B 1 5 ? -35.562 -11.32 -4.637 1 37.19 5 SER B CA 1
ATOM 890 C C . SER B 1 5 ? -34.094 -10.906 -4.539 1 37.19 5 SER B C 1
ATOM 892 O O . SER B 1 5 ? -33.625 -10.094 -5.336 1 37.19 5 SER B O 1
ATOM 894 N N . TYR B 1 6 ? -33.562 -10.656 -3.439 1 40.75 6 TYR B N 1
ATOM 895 C CA . TYR B 1 6 ? -32.125 -10.555 -3.172 1 40.75 6 TYR B CA 1
ATOM 896 C C . TYR B 1 6 ? -31.344 -11.484 -4.078 1 40.75 6 TYR B C 1
ATOM 898 O O . TYR B 1 6 ? -31.297 -12.695 -3.84 1 40.75 6 TYR B O 1
ATOM 906 N N . SER B 1 7 ? -31.578 -11.789 -5.305 1 48 7 SER B N 1
ATOM 907 C CA . SER B 1 7 ? -30.797 -12.484 -6.312 1 48 7 SER B CA 1
ATOM 908 C C . SER B 1 7 ? -29.297 -12.406 -6.004 1 48 7 SER B C 1
ATOM 910 O O . SER B 1 7 ? -28.766 -11.32 -5.766 1 48 7 SER B O 1
ATOM 912 N N . ASN B 1 8 ? -28.719 -13.414 -5.203 1 57.97 8 ASN B N 1
ATOM 913 C CA . ASN B 1 8 ? -27.406 -13.625 -4.605 1 57.97 8 ASN B CA 1
ATOM 914 C C . ASN B 1 8 ? -26.297 -13.219 -5.555 1 57.97 8 ASN B C 1
ATOM 916 O O . ASN B 1 8 ? -25.766 -14.055 -6.297 1 57.97 8 ASN B O 1
ATOM 920 N N . SER B 1 9 ? -26.312 -12.25 -6.23 1 74.75 9 SER B N 1
ATOM 921 C CA . SER B 1 9 ? -25.281 -11.789 -7.152 1 74.75 9 SER B CA 1
ATOM 922 C C . SER B 1 9 ? -23.891 -11.938 -6.547 1 74.75 9 SER B C 1
ATOM 924 O O . SER B 1 9 ? -23.688 -11.648 -5.367 1 74.75 9 SER B O 1
ATOM 926 N N . PRO B 1 10 ? -23.078 -12.656 -7.316 1 86.12 10 PRO B N 1
ATOM 927 C CA . PRO B 1 10 ? -21.688 -12.766 -6.852 1 86.12 10 PRO B CA 1
ATOM 928 C C . PRO B 1 10 ? -21.094 -11.422 -6.445 1 86.12 10 PRO B C 1
ATOM 930 O O . PRO B 1 10 ? -21.531 -10.375 -6.93 1 86.12 10 PRO B O 1
ATOM 933 N N . CYS B 1 11 ? -20.391 -11.383 -5.441 1 91.19 11 CYS B N 1
ATOM 934 C CA . CYS B 1 11 ? -19.703 -10.156 -5.039 1 91.19 11 CYS B CA 1
ATOM 935 C C . CYS B 1 11 ? -18.781 -9.664 -6.145 1 91.19 11 CYS B C 1
ATOM 937 O O . CYS B 1 11 ? -18.562 -10.359 -7.137 1 91.19 11 CYS B O 1
ATOM 939 N N . ASP B 1 12 ? -18.328 -8.531 -6.055 1 93.38 12 ASP B N 1
ATOM 940 C CA . ASP B 1 12 ? -17.516 -7.906 -7.094 1 93.38 12 ASP B CA 1
ATOM 941 C C . ASP B 1 12 ? -16.203 -8.656 -7.293 1 93.38 12 ASP B C 1
ATOM 943 O O . ASP B 1 12 ? -15.672 -8.711 -8.406 1 93.38 12 ASP B O 1
ATOM 947 N N . ALA B 1 13 ? -15.711 -9.242 -6.219 1 93.5 13 ALA B N 1
ATOM 948 C CA . ALA B 1 13 ? -14.492 -10.047 -6.324 1 93.5 13 ALA B CA 1
ATOM 949 C C . ALA B 1 13 ? -14.727 -11.281 -7.18 1 93.5 13 ALA B C 1
ATOM 951 O O . ALA B 1 13 ? -13.945 -11.57 -8.094 1 93.5 13 ALA B O 1
ATOM 952 N N . CYS B 1 14 ? -15.805 -11.883 -6.945 1 93.19 14 CYS B N 1
ATOM 953 C CA . CYS B 1 14 ? -16.109 -13.109 -7.68 1 93.19 14 CYS B CA 1
ATOM 954 C C . CYS B 1 14 ? -16.406 -12.805 -9.141 1 93.19 14 CYS B C 1
ATOM 956 O O . CYS B 1 14 ? -16.031 -13.578 -10.023 1 93.19 14 CYS B O 1
ATOM 958 N N . LYS B 1 15 ? -17.172 -11.766 -9.344 1 91.25 15 LYS B N 1
ATOM 959 C CA . LYS B 1 15 ? -17.438 -11.367 -10.727 1 91.25 15 LYS B CA 1
ATOM 960 C C . LYS B 1 15 ? -16.141 -11.109 -11.484 1 91.25 15 LYS B C 1
ATOM 962 O O . LYS B 1 15 ? -15.977 -11.547 -12.625 1 91.25 15 LYS B O 1
ATOM 967 N N . PHE B 1 16 ? -15.234 -10.359 -10.812 1 92.75 16 PHE B N 1
ATOM 968 C CA . PHE B 1 16 ? -13.961 -9.992 -11.422 1 92.75 16 PHE B CA 1
ATOM 969 C C . PHE B 1 16 ? -13.109 -11.234 -11.672 1 92.75 16 PHE B C 1
ATOM 971 O O . PHE B 1 16 ? -12.461 -11.344 -12.719 1 92.75 16 PHE B O 1
ATOM 978 N N . LEU B 1 17 ? -13.062 -12.125 -10.703 1 92.06 17 LEU B N 1
ATOM 979 C CA . LEU B 1 17 ? -12.195 -13.297 -10.773 1 92.06 17 LEU B CA 1
ATOM 980 C C . LEU B 1 17 ? -12.844 -14.406 -11.594 1 92.06 17 LEU B C 1
ATOM 982 O O . LEU B 1 17 ? -12.188 -15.406 -11.914 1 92.06 17 LEU B O 1
ATOM 986 N N . ARG B 1 18 ? -14.133 -14.164 -11.852 1 89.44 18 ARG B N 1
ATOM 987 C CA . ARG B 1 18 ? -14.914 -15.141 -12.586 1 89.44 18 ARG B CA 1
ATOM 988 C C . ARG B 1 18 ? -14.922 -16.484 -11.875 1 89.44 18 ARG B C 1
ATOM 990 O O . ARG B 1 18 ? -14.805 -17.531 -12.516 1 89.44 18 ARG B O 1
ATOM 997 N N . LYS B 1 19 ? -14.75 -16.453 -10.555 1 81.81 19 LYS B N 1
ATOM 998 C CA . LYS B 1 19 ? -14.82 -17.609 -9.664 1 81.81 19 LYS B CA 1
ATOM 999 C C . LYS B 1 19 ? -15.57 -17.266 -8.375 1 81.81 19 LYS B C 1
ATOM 1001 O O . LYS B 1 19 ? -15.281 -16.25 -7.738 1 81.81 19 LYS B O 1
ATOM 1006 N N . CYS B 1 20 ? -16.75 -17.812 -8.195 1 74.88 20 CYS B N 1
ATOM 1007 C CA . CYS B 1 20 ? -17.469 -17.547 -6.953 1 74.88 20 CYS B CA 1
ATOM 1008 C C . CYS B 1 20 ? -17.656 -18.828 -6.145 1 74.88 20 CYS B C 1
ATOM 1010 O O . CYS B 1 20 ? -18.031 -19.859 -6.688 1 74.88 20 CYS B O 1
ATOM 1012 N N . MET B 1 21 ? -17.266 -18.719 -4.895 1 73.31 21 MET B N 1
ATOM 1013 C CA . MET B 1 21 ? -17.453 -19.828 -3.975 1 73.31 21 MET B CA 1
ATOM 1014 C C . MET B 1 21 ? -18.625 -19.578 -3.035 1 73.31 21 MET B C 1
ATOM 1016 O O . MET B 1 21 ? -18.984 -18.422 -2.789 1 73.31 21 MET B O 1
ATOM 1020 N N . MET B 1 22 ? -19.312 -20.578 -2.594 1 77.62 22 MET B N 1
ATOM 1021 C CA . MET B 1 22 ? -20.484 -20.516 -1.71 1 77.62 22 MET B CA 1
ATOM 1022 C C . MET B 1 22 ? -20.156 -19.703 -0.453 1 77.62 22 MET B C 1
ATOM 1024 O O . MET B 1 22 ? -20.984 -18.922 0.018 1 77.62 22 MET B O 1
ATOM 1028 N N . ASP B 1 23 ? -19.016 -19.75 0.051 1 85.19 23 ASP B N 1
ATOM 1029 C CA . ASP B 1 23 ? -18.578 -19.031 1.247 1 85.19 23 ASP B CA 1
ATOM 1030 C C . ASP B 1 23 ? -17.391 -18.109 0.942 1 85.19 23 ASP B C 1
ATOM 1032 O O . ASP B 1 23 ? -16.359 -18.188 1.6 1 85.19 23 ASP B O 1
ATOM 1036 N N . CYS B 1 24 ? -17.844 -17.188 0.036 1 87.94 24 CYS B N 1
ATOM 1037 C CA . CYS B 1 24 ? -16.797 -16.281 -0.424 1 87.94 24 CYS B CA 1
ATOM 1038 C C . CYS B 1 24 ? -16.359 -15.344 0.695 1 87.94 24 CYS B C 1
ATOM 1040 O O . CYS B 1 24 ? -17.172 -14.602 1.252 1 87.94 24 CYS B O 1
ATOM 1042 N N . ILE B 1 25 ? -15.195 -15.391 1.023 1 87.56 25 ILE B N 1
ATOM 1043 C CA . ILE B 1 25 ? -14.633 -14.602 2.109 1 87.56 25 ILE B CA 1
ATOM 1044 C C . ILE B 1 25 ? -14.633 -13.125 1.724 1 87.56 25 ILE B C 1
ATOM 1046 O O . ILE B 1 25 ? -14.461 -12.25 2.578 1 87.56 25 ILE B O 1
ATOM 1050 N N . PHE B 1 26 ? -14.891 -12.852 0.464 1 91.31 26 PHE B N 1
ATOM 1051 C CA . PHE B 1 26 ? -14.828 -11.484 -0.026 1 91.31 26 PHE B CA 1
ATOM 1052 C C . PHE B 1 26 ? -16.203 -10.828 0.008 1 91.31 26 PHE B C 1
ATOM 1054 O O . PHE B 1 26 ? -16.312 -9.602 0.001 1 91.31 26 PHE B O 1
ATOM 1061 N N . SER B 1 27 ? -17.203 -11.555 0.088 1 90.88 27 SER B N 1
ATOM 1062 C CA . SER B 1 27 ? -18.578 -11.086 -0.09 1 90.88 27 SER B CA 1
ATOM 1063 C C . SER B 1 27 ? -18.906 -9.969 0.898 1 90.88 27 SER B C 1
ATOM 1065 O O . SER B 1 27 ? -19.516 -8.961 0.527 1 90.88 27 SER B O 1
ATOM 1067 N N . PRO B 1 28 ? -18.484 -10.086 2.115 1 91.25 28 PRO B N 1
ATOM 1068 C CA . PRO B 1 28 ? -18.828 -9.016 3.053 1 91.25 28 PRO B CA 1
ATOM 1069 C C . PRO B 1 28 ? -18.141 -7.695 2.717 1 91.25 28 PRO B C 1
ATOM 1071 O O . PRO B 1 28 ? -18.625 -6.629 3.107 1 91.25 28 PRO B O 1
ATOM 1074 N N . TYR B 1 29 ? -17.094 -7.723 1.952 1 93.12 29 TYR B N 1
ATOM 1075 C CA . TYR B 1 29 ? -16.234 -6.547 1.824 1 93.12 29 TYR B CA 1
ATOM 1076 C C . TYR B 1 29 ? -16.328 -5.961 0.419 1 93.12 29 TYR B C 1
ATOM 1078 O O . TYR B 1 29 ? -15.922 -4.82 0.191 1 93.12 29 TYR B O 1
ATOM 1086 N N . PHE B 1 30 ? -16.844 -6.762 -0.512 1 93.56 30 PHE B N 1
ATOM 1087 C CA . PHE B 1 30 ? -16.922 -6.324 -1.901 1 93.56 30 PHE B CA 1
ATOM 1088 C C . PHE B 1 30 ? -18.312 -6.562 -2.475 1 93.56 30 PHE B C 1
ATOM 1090 O O . PHE B 1 30 ? -18.469 -7.309 -3.443 1 93.56 30 PHE B O 1
ATOM 1097 N N . PRO B 1 31 ? -19.219 -5.902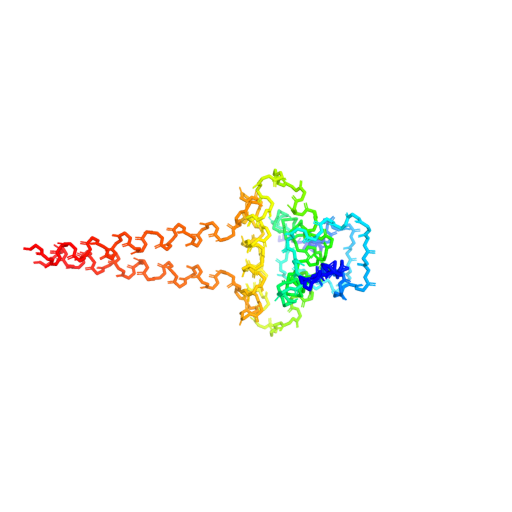 -1.934 1 89.19 31 PRO B N 1
ATOM 1098 C CA . PRO B 1 31 ? -20.562 -6.02 -2.514 1 89.19 31 PRO B CA 1
ATOM 1099 C C . PRO B 1 31 ? -20.625 -5.551 -3.965 1 89.19 31 PRO B C 1
ATOM 1101 O O . PRO B 1 31 ? -19.75 -4.801 -4.41 1 89.19 31 PRO B O 1
ATOM 1104 N N . PRO B 1 32 ? -21.562 -6.008 -4.668 1 88.31 32 PRO B N 1
ATOM 1105 C CA . PRO B 1 32 ? -21.656 -5.676 -6.094 1 88.31 32 PRO B CA 1
ATOM 1106 C C . PRO B 1 32 ? -22.047 -4.223 -6.336 1 88.31 32 PRO B C 1
ATOM 1108 O O . PRO B 1 32 ? -23.062 -3.959 -7.004 1 88.31 32 PRO B O 1
ATOM 1111 N N . LYS B 1 33 ? -21.328 -3.305 -5.789 1 90.69 33 LYS B N 1
ATOM 1112 C CA . LYS B 1 33 ? -21.609 -1.879 -5.891 1 90.69 33 LYS B CA 1
ATOM 1113 C C . LYS B 1 33 ? -20.375 -1.089 -6.293 1 90.69 33 LYS B C 1
ATOM 1115 O O . LYS B 1 33 ? -20.484 0.02 -6.82 1 90.69 33 LYS B O 1
ATOM 1120 N N . GLU B 1 34 ? -19.266 -1.597 -5.996 1 91.25 34 GLU B N 1
ATOM 1121 C CA . GLU B 1 34 ? -18 -0.898 -6.258 1 91.25 34 GLU B CA 1
ATOM 1122 C C . GLU B 1 34 ? -17 -1.808 -6.965 1 91.25 34 GLU B C 1
ATOM 1124 O O . GLU B 1 34 ? -15.977 -2.17 -6.391 1 91.25 34 GLU B O 1
ATOM 1129 N N . PRO B 1 35 ? -17.266 -2.105 -8.234 1 91.62 35 PRO B N 1
ATOM 1130 C CA . PRO B 1 35 ? -16.422 -3.072 -8.93 1 91.62 35 PRO B CA 1
ATOM 1131 C C . PRO B 1 35 ? -14.961 -2.623 -9.016 1 91.62 35 PRO B C 1
ATOM 1133 O O . PRO B 1 35 ? -14.047 -3.457 -8.984 1 91.62 35 PRO B O 1
ATOM 1136 N N . GLN B 1 36 ? -14.727 -1.35 -9.023 1 94.94 36 GLN B N 1
ATOM 1137 C CA . GLN B 1 36 ? -13.367 -0.852 -9.164 1 94.94 36 GLN B CA 1
ATOM 1138 C C . GLN B 1 36 ? -12.555 -1.085 -7.895 1 94.94 36 GLN B C 1
ATOM 1140 O O . GLN B 1 36 ? -11.328 -1.211 -7.945 1 94.94 36 GLN B O 1
ATOM 1145 N N . LYS B 1 37 ? -13.266 -1.123 -6.793 1 95.62 37 LYS B N 1
ATOM 1146 C CA . LYS B 1 37 ? -12.578 -1.301 -5.52 1 95.62 37 LYS B CA 1
ATOM 1147 C C . LYS B 1 37 ? -11.75 -2.586 -5.516 1 95.62 37 LYS B C 1
ATOM 1149 O O . LYS B 1 37 ? -10.562 -2.564 -5.211 1 95.62 37 LYS B O 1
ATOM 1154 N N . PHE B 1 38 ? -12.383 -3.66 -5.871 1 94.88 38 PHE B N 1
ATOM 1155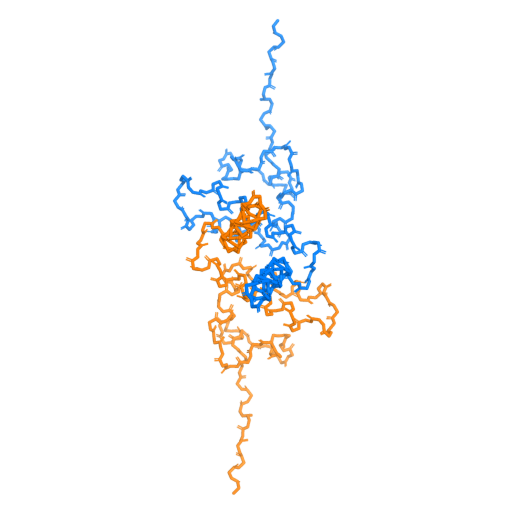 C CA . PHE B 1 38 ? -11.664 -4.93 -5.867 1 94.88 38 PHE B CA 1
ATOM 1156 C C . PHE B 1 38 ? -10.648 -4.984 -7.004 1 94.88 38 PHE B C 1
ATOM 1158 O O . PHE B 1 38 ? -9.547 -5.512 -6.836 1 94.88 38 PHE B O 1
ATOM 1165 N N . ALA B 1 39 ? -11.039 -4.469 -8.156 1 96.44 39 ALA B N 1
ATOM 1166 C CA . ALA B 1 39 ? -10.141 -4.477 -9.305 1 96.44 39 ALA B CA 1
ATOM 1167 C C . ALA B 1 39 ? -8.836 -3.758 -8.984 1 96.44 39 ALA B C 1
ATOM 1169 O O . ALA B 1 39 ? -7.754 -4.242 -9.328 1 96.44 39 ALA B O 1
ATOM 1170 N N . ASN B 1 40 ? -8.93 -2.641 -8.336 1 96.5 40 ASN B N 1
ATOM 1171 C CA . ASN B 1 40 ? -7.746 -1.882 -7.961 1 96.5 40 ASN B CA 1
ATOM 1172 C C . ASN B 1 40 ? -6.887 -2.646 -6.957 1 96.5 40 ASN B C 1
ATOM 1174 O O . ASN B 1 40 ? -5.66 -2.693 -7.09 1 96.5 40 ASN B O 1
ATOM 1178 N N . MET B 1 41 ? -7.555 -3.242 -5.98 1 96.81 41 MET B N 1
ATOM 1179 C CA . MET B 1 41 ? -6.84 -4.004 -4.965 1 96.81 41 MET B CA 1
ATOM 1180 C C . MET B 1 41 ? -6.129 -5.203 -5.582 1 96.81 41 MET B C 1
ATOM 1182 O O . MET B 1 41 ? -4.996 -5.52 -5.211 1 96.81 41 MET B O 1
ATOM 1186 N N . HIS B 1 42 ? -6.832 -5.777 -6.484 1 95.19 42 HIS B N 1
ATOM 1187 C CA . HIS B 1 42 ? -6.25 -6.926 -7.172 1 95.19 42 HIS B CA 1
ATOM 1188 C C . HIS B 1 42 ? -5.027 -6.516 -7.984 1 95.19 42 HIS B C 1
ATOM 1190 O O . HIS B 1 42 ? -4.039 -7.25 -8.039 1 95.19 42 HIS B O 1
ATOM 1196 N N . LYS B 1 43 ? -5.117 -5.457 -8.656 1 95.81 43 LYS B N 1
ATOM 1197 C CA . LYS B 1 43 ? -4.02 -4.973 -9.492 1 95.81 43 LYS B CA 1
ATOM 1198 C C . LYS B 1 43 ? -2.764 -4.727 -8.656 1 95.81 43 LYS B C 1
ATOM 1200 O O . LYS B 1 43 ? -1.65 -4.992 -9.117 1 95.81 43 LYS B O 1
ATOM 1205 N N . ILE B 1 44 ? -2.902 -4.242 -7.469 1 97.31 44 ILE B N 1
ATOM 1206 C CA . ILE B 1 44 ? -1.761 -3.785 -6.68 1 97.31 44 ILE B CA 1
ATOM 1207 C C . ILE B 1 44 ? -1.288 -4.906 -5.758 1 97.31 44 ILE B C 1
ATOM 1209 O O . ILE B 1 44 ? -0.085 -5.141 -5.621 1 97.31 44 ILE B O 1
ATOM 1213 N N . PHE B 1 45 ? -2.182 -5.68 -5.164 1 96.75 45 PHE B N 1
ATOM 1214 C CA . PHE B 1 45 ? -1.804 -6.605 -4.105 1 96.75 45 PHE B CA 1
ATOM 1215 C C . PHE B 1 45 ? -1.971 -8.047 -4.562 1 96.75 45 PHE B C 1
ATOM 1217 O O . PHE B 1 45 ? -1.313 -8.953 -4.039 1 96.75 45 PHE B O 1
ATOM 1224 N N . GLY B 1 46 ? -2.936 -8.227 -5.492 1 94 46 GLY B N 1
ATOM 1225 C CA . GLY B 1 46 ? -3.318 -9.594 -5.832 1 94 46 GLY B CA 1
ATOM 1226 C C . GLY B 1 46 ? -4.387 -10.156 -4.918 1 94 46 GLY B C 1
ATOM 1227 O O . GLY B 1 46 ? -4.453 -9.805 -3.738 1 94 46 GLY B O 1
ATOM 1228 N N . ALA B 1 47 ? -5.184 -11.094 -5.449 1 89.94 47 ALA B N 1
ATOM 1229 C CA . ALA B 1 47 ? -6.297 -11.68 -4.707 1 89.94 47 ALA B CA 1
ATOM 1230 C C . ALA B 1 47 ? -5.797 -12.523 -3.535 1 89.94 47 ALA B C 1
ATOM 1232 O O . ALA B 1 47 ? -6.34 -12.445 -2.432 1 89.94 47 ALA B O 1
ATOM 1233 N N . CYS B 1 48 ? -4.766 -13.273 -3.736 1 90.56 48 CYS B N 1
ATOM 1234 C CA . CYS B 1 48 ? -4.223 -14.133 -2.691 1 90.56 48 CYS B CA 1
ATOM 1235 C C . CYS B 1 48 ? -3.668 -13.312 -1.536 1 90.56 48 CYS B C 1
ATOM 1237 O O . CYS B 1 48 ? -3.926 -13.617 -0.371 1 90.56 48 CYS B O 1
ATOM 1239 N N . ASN B 1 49 ? -3.031 -12.297 -1.857 1 92.25 49 ASN B N 1
ATOM 1240 C CA . ASN B 1 49 ? -2.445 -11.453 -0.822 1 92.25 49 ASN B CA 1
ATOM 1241 C C . ASN B 1 49 ? -3.518 -10.688 -0.045 1 92.25 49 ASN B C 1
ATOM 1243 O O . ASN B 1 49 ? -3.396 -10.5 1.167 1 92.25 49 ASN B O 1
ATOM 1247 N N . VAL B 1 50 ? -4.527 -10.258 -0.737 1 93.56 50 VAL B N 1
ATOM 1248 C CA . VAL B 1 50 ? -5.633 -9.57 -0.068 1 93.56 50 VAL B CA 1
ATOM 1249 C C . VAL B 1 50 ? -6.254 -10.5 0.977 1 93.56 50 VAL B C 1
ATOM 1251 O O . VAL B 1 50 ? -6.492 -10.086 2.115 1 93.56 50 VAL B O 1
ATOM 1254 N N . SER B 1 51 ? -6.445 -1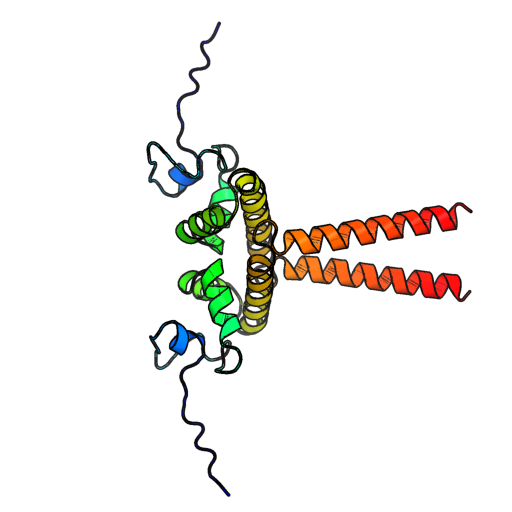1.688 0.592 1 91.88 51 SER B N 1
ATOM 1255 C CA . SER B 1 51 ? -7.012 -12.672 1.509 1 91.88 51 SER B CA 1
ATOM 1256 C C . SER B 1 51 ? -6.086 -12.922 2.695 1 91.88 51 SER B C 1
ATOM 1258 O O . SER B 1 51 ? -6.535 -12.984 3.84 1 91.88 51 SER B O 1
ATOM 1260 N N . LYS B 1 52 ? -4.848 -13.109 2.402 1 93.75 52 LYS B N 1
ATOM 1261 C CA . LYS B 1 52 ? -3.855 -13.344 3.447 1 93.75 52 LYS B CA 1
ATOM 1262 C C . LYS B 1 52 ? -3.816 -12.18 4.441 1 93.75 52 LYS B C 1
ATOM 1264 O O . LYS B 1 52 ? -3.791 -12.398 5.652 1 93.75 52 LYS B O 1
ATOM 1269 N N . LEU B 1 53 ? -3.828 -10.977 3.938 1 92.75 53 LEU B N 1
ATOM 1270 C CA . LEU B 1 53 ? -3.752 -9.789 4.777 1 92.75 53 LEU B CA 1
ATOM 1271 C C . LEU B 1 53 ? -5.004 -9.648 5.637 1 92.75 53 LEU B C 1
ATOM 1273 O O . LEU B 1 53 ? -4.918 -9.258 6.805 1 92.75 53 LEU B O 1
ATOM 1277 N N . GLN B 1 54 ? -6.09 -10.039 5.066 1 91.5 54 GLN B N 1
ATOM 1278 C CA . GLN B 1 54 ? -7.336 -10.023 5.824 1 91.5 54 GLN B CA 1
ATOM 1279 C C . GLN B 1 54 ? -7.297 -11.023 6.973 1 91.5 54 GLN B C 1
ATOM 1281 O O . GLN B 1 54 ? -7.832 -10.766 8.055 1 91.5 54 GLN B O 1
ATOM 1286 N N . ASN B 1 55 ? -6.648 -12.062 6.723 1 92.31 55 ASN B N 1
ATOM 1287 C CA . ASN B 1 55 ? -6.605 -13.133 7.719 1 92.31 55 ASN B CA 1
ATOM 1288 C C . ASN B 1 55 ? -5.621 -12.805 8.844 1 92.31 55 ASN B C 1
ATOM 1290 O O . ASN B 1 55 ? -5.652 -13.438 9.898 1 92.31 55 ASN B O 1
ATOM 1294 N N . GLU B 1 56 ? -4.809 -11.859 8.617 1 93.06 56 GLU B N 1
ATOM 1295 C CA . GLU B 1 56 ? -3.807 -11.477 9.609 1 93.06 56 GLU B CA 1
ATOM 1296 C C . GLU B 1 56 ? -4.422 -10.625 10.711 1 93.06 56 GLU B C 1
ATOM 1298 O O . GLU B 1 56 ? -3.826 -10.453 11.773 1 93.06 56 GLU B O 1
ATOM 1303 N N . VAL B 1 57 ? -5.625 -10.133 10.5 1 96.19 57 VAL B N 1
ATOM 1304 C CA . VAL B 1 57 ? -6.234 -9.227 11.477 1 96.19 57 VAL B CA 1
ATOM 1305 C C . VAL B 1 57 ? -7.457 -9.891 12.102 1 96.19 57 VAL B C 1
ATOM 1307 O O . VAL B 1 57 ? -7.945 -10.906 11.609 1 96.19 57 VAL B O 1
ATOM 1310 N N . GLN B 1 58 ? -7.855 -9.367 13.234 1 96 58 GLN B N 1
ATOM 1311 C CA . GLN B 1 58 ? -9.047 -9.859 13.914 1 96 58 GLN B CA 1
ATOM 1312 C C . GLN B 1 58 ? -10.305 -9.617 13.078 1 96 58 GLN B C 1
ATOM 1314 O O . GLN B 1 58 ? -10.375 -8.641 12.328 1 96 58 GLN B O 1
ATOM 1319 N N . PRO B 1 59 ? -11.305 -10.539 13.203 1 94.94 59 PRO B N 1
ATOM 1320 C CA . PRO B 1 59 ? -12.516 -10.43 12.391 1 94.94 59 PRO B CA 1
ATOM 1321 C C . PRO B 1 59 ? -13.156 -9.047 12.469 1 94.94 59 PRO B C 1
ATOM 1323 O O . PRO B 1 59 ? -13.641 -8.531 11.453 1 94.94 59 PRO B O 1
ATOM 1326 N N . TYR B 1 60 ? -13.156 -8.383 13.562 1 96.06 60 TYR B N 1
ATOM 1327 C CA . TYR B 1 60 ? -13.844 -7.102 13.719 1 96.06 60 TYR B CA 1
ATOM 1328 C C . TYR B 1 60 ? -13.031 -5.969 13.102 1 96.06 60 TYR B C 1
ATOM 1330 O O . TYR B 1 60 ? -13.539 -4.859 12.914 1 96.06 60 TYR B O 1
ATOM 1338 N N . GLN B 1 61 ? -11.758 -6.27 12.703 1 97.06 61 GLN B N 1
ATOM 1339 C CA . GLN B 1 61 ? -10.875 -5.273 12.102 1 97.06 61 GLN B CA 1
ATOM 1340 C C . GLN B 1 61 ? -10.812 -5.445 10.586 1 97.06 61 GLN B C 1
ATOM 1342 O O . GLN B 1 61 ? -10.25 -4.602 9.883 1 97.06 61 GLN B O 1
ATOM 1347 N N . ARG B 1 62 ? -11.383 -6.434 10.047 1 96 62 ARG B N 1
ATOM 1348 C CA . ARG B 1 62 ? -11.188 -6.816 8.656 1 96 62 ARG B CA 1
ATOM 1349 C C . ARG B 1 62 ? -11.766 -5.766 7.711 1 96 62 ARG B C 1
ATOM 1351 O O . ARG B 1 62 ? -11.172 -5.453 6.68 1 96 62 ARG B O 1
ATOM 1358 N N . GLU B 1 63 ? -12.898 -5.297 8.062 1 94.69 63 GLU B N 1
ATOM 1359 C CA . GLU B 1 63 ? -13.484 -4.266 7.215 1 94.69 63 GLU B CA 1
ATOM 1360 C C . GLU B 1 63 ? -12.578 -3.041 7.125 1 94.69 63 GLU B C 1
ATOM 1362 O O . GLU B 1 63 ? -12.391 -2.48 6.043 1 94.69 63 GLU B O 1
ATOM 1367 N N . ASP B 1 64 ? -12.016 -2.639 8.25 1 96.31 64 ASP B N 1
ATOM 1368 C CA . ASP B 1 64 ? -11.094 -1.507 8.266 1 96.31 64 ASP B CA 1
ATOM 1369 C C . ASP B 1 64 ? -9.844 -1.805 7.434 1 96.31 64 ASP B C 1
ATOM 1371 O O . ASP B 1 64 ? -9.367 -0.945 6.688 1 96.31 64 ASP B O 1
ATOM 1375 N N . ALA B 1 65 ? -9.328 -2.926 7.57 1 97.31 65 ALA B N 1
ATOM 1376 C CA . ALA B 1 65 ? -8.133 -3.311 6.824 1 97.31 65 ALA B CA 1
ATOM 1377 C C . ALA B 1 65 ? -8.391 -3.309 5.32 1 97.31 65 ALA B C 1
ATOM 1379 O O . ALA B 1 65 ? -7.582 -2.799 4.543 1 97.31 65 ALA B O 1
ATOM 1380 N N . VAL B 1 66 ? -9.547 -3.822 4.898 1 96.69 66 VAL B N 1
ATOM 1381 C CA . VAL B 1 66 ? -9.906 -3.865 3.486 1 96.69 66 VAL B CA 1
ATOM 1382 C C . VAL B 1 66 ? -10.039 -2.445 2.943 1 96.69 66 VAL B C 1
ATOM 1384 O O . VAL B 1 66 ? -9.586 -2.152 1.835 1 96.69 66 VAL B O 1
ATOM 1387 N N . ASN B 1 67 ? -10.656 -1.619 3.734 1 96.25 67 ASN B N 1
ATOM 1388 C CA . ASN B 1 67 ? -10.805 -0.229 3.32 1 96.25 67 ASN B CA 1
ATOM 1389 C C . ASN B 1 67 ? -9.461 0.471 3.197 1 96.25 67 ASN B C 1
ATOM 1391 O O . ASN B 1 67 ? -9.258 1.285 2.295 1 96.25 67 ASN B O 1
ATOM 1395 N N . SER B 1 68 ? -8.555 0.198 4.086 1 97.69 68 SER B N 1
ATOM 1396 C CA . SER B 1 68 ? -7.215 0.771 4.023 1 97.69 68 SER B CA 1
ATOM 1397 C C . SER B 1 68 ? -6.453 0.266 2.799 1 97.69 68 SER B C 1
ATOM 1399 O O . SER B 1 68 ? -5.801 1.046 2.102 1 97.69 68 SER B O 1
ATOM 1401 N N . LEU B 1 69 ? -6.621 -1.003 2.541 1 97.38 69 LEU B N 1
ATOM 1402 C CA . LEU B 1 69 ? -6 -1.57 1.351 1 97.38 69 LEU B CA 1
ATOM 1403 C C . LEU B 1 69 ? -6.555 -0.922 0.086 1 97.38 69 LEU B C 1
ATOM 1405 O O . LEU B 1 69 ? -5.805 -0.614 -0.84 1 97.38 69 LEU B O 1
ATOM 1409 N N . ALA B 1 70 ? -7.844 -0.767 0.094 1 97.5 70 ALA B N 1
ATOM 1410 C CA . ALA B 1 70 ? -8.484 -0.157 -1.067 1 97.5 70 ALA B CA 1
ATOM 1411 C C . ALA B 1 70 ? -7.988 1.27 -1.283 1 97.5 70 ALA B C 1
ATOM 1413 O O . ALA B 1 70 ? -7.738 1.68 -2.418 1 97.5 70 ALA B O 1
ATOM 1414 N N . TYR B 1 71 ? -7.898 1.987 -0.23 1 97.5 71 TYR B N 1
ATOM 1415 C CA . TYR B 1 71 ? -7.398 3.355 -0.307 1 97.5 71 TYR B CA 1
ATOM 1416 C C . TYR B 1 71 ? -5.988 3.391 -0.885 1 97.5 71 TYR B C 1
ATOM 1418 O O . TYR B 1 71 ? -5.691 4.199 -1.769 1 97.5 71 TYR B O 1
ATOM 1426 N N . GLU B 1 72 ? -5.129 2.529 -0.4 1 98.06 72 GLU B N 1
ATOM 1427 C CA . GLU B 1 72 ? -3.74 2.49 -0.855 1 98.06 72 GLU B CA 1
ATOM 1428 C C . GLU B 1 72 ? -3.648 2.016 -2.303 1 98.06 72 GLU B C 1
ATOM 1430 O O . GLU B 1 72 ? -2.82 2.51 -3.07 1 98.06 72 GLU B O 1
ATOM 1435 N N . ALA B 1 73 ? -4.469 1.089 -2.648 1 97.94 73 ALA B N 1
ATOM 1436 C CA . ALA B 1 73 ? -4.496 0.647 -4.039 1 97.94 73 ALA B CA 1
ATOM 1437 C C . ALA B 1 73 ? -4.844 1.801 -4.977 1 97.94 73 ALA B C 1
ATOM 1439 O O . ALA B 1 73 ? -4.203 1.983 -6.016 1 97.94 73 ALA B O 1
ATOM 1440 N N . GLU B 1 74 ? -5.844 2.508 -4.586 1 97.44 74 GLU B N 1
ATOM 1441 C CA . GLU B 1 74 ? -6.25 3.658 -5.391 1 97.44 74 GLU B CA 1
ATOM 1442 C C . GLU B 1 74 ? -5.121 4.676 -5.508 1 97.44 74 GLU B C 1
ATOM 1444 O O . GLU B 1 74 ? -4.922 5.273 -6.566 1 97.44 74 GLU B O 1
ATOM 1449 N N . ALA B 1 75 ? -4.395 4.883 -4.477 1 97.44 75 ALA B N 1
ATOM 1450 C CA . ALA B 1 75 ? -3.264 5.809 -4.496 1 97.44 75 ALA B CA 1
ATOM 1451 C C . ALA B 1 75 ? -2.215 5.371 -5.516 1 97.44 75 ALA B C 1
ATOM 1453 O O . ALA B 1 75 ? -1.633 6.203 -6.211 1 97.44 75 ALA B O 1
ATOM 1454 N N . TRP B 1 76 ? -1.942 4.078 -5.621 1 97.38 76 TRP B N 1
ATOM 1455 C CA . TRP B 1 76 ? -0.961 3.557 -6.566 1 97.38 76 TRP B CA 1
ATOM 1456 C C . TRP B 1 76 ? -1.469 3.678 -8 1 97.38 76 TRP B C 1
ATOM 1458 O O . TRP B 1 76 ? -0.682 3.867 -8.93 1 97.38 76 TRP B O 1
ATOM 1468 N N . ILE B 1 77 ? -2.793 3.549 -8.164 1 97.06 77 ILE B N 1
ATOM 1469 C CA . ILE B 1 77 ? -3.381 3.721 -9.484 1 97.06 77 ILE B CA 1
ATOM 1470 C C . ILE B 1 77 ? -3.23 5.172 -9.93 1 97.06 77 ILE B C 1
ATOM 1472 O O . ILE B 1 77 ? -2.928 5.441 -11.094 1 97.06 77 ILE B O 1
ATOM 1476 N N . GLU B 1 78 ? -3.379 6.059 -9.086 1 96.62 78 GLU B N 1
ATOM 1477 C CA . GLU B 1 78 ? -3.324 7.484 -9.398 1 96.62 78 GLU B CA 1
ATOM 1478 C C . GLU B 1 78 ? -1.882 7.961 -9.531 1 96.62 78 GLU B C 1
ATOM 1480 O O . GLU B 1 78 ? -1.583 8.812 -10.375 1 96.62 78 GLU B O 1
ATOM 1485 N N . ASP B 1 79 ? -1.035 7.484 -8.703 1 97.19 79 ASP B N 1
ATOM 1486 C CA . ASP B 1 79 ? 0.385 7.82 -8.711 1 97.19 79 ASP B CA 1
ATOM 1487 C C . ASP B 1 79 ? 1.245 6.559 -8.664 1 97.19 79 ASP B C 1
ATOM 1489 O O . ASP B 1 79 ? 1.659 6.121 -7.586 1 97.19 79 ASP B O 1
ATOM 1493 N N . PRO B 1 80 ? 1.612 6.078 -9.758 1 97 80 PRO B N 1
ATOM 1494 C CA . PRO B 1 80 ? 2.293 4.781 -9.82 1 97 80 PRO B CA 1
ATOM 1495 C C . PRO B 1 80 ? 3.729 4.84 -9.305 1 97 80 PRO B C 1
ATOM 1497 O O . PRO B 1 80 ? 4.383 3.805 -9.172 1 97 80 PRO B O 1
ATOM 1500 N N . VAL B 1 81 ? 4.191 6.016 -8.984 1 97.88 81 VAL B N 1
ATOM 1501 C CA . VAL B 1 81 ? 5.566 6.141 -8.516 1 97.88 81 VAL B CA 1
ATOM 1502 C C . VAL B 1 81 ? 5.582 6.223 -6.988 1 97.88 81 VAL B C 1
ATOM 1504 O O . VAL B 1 81 ? 6.387 5.562 -6.332 1 97.88 81 VAL B O 1
ATOM 1507 N N . TYR B 1 82 ? 4.727 6.93 -6.426 1 97.44 82 TYR B N 1
ATOM 1508 C CA . TYR B 1 82 ? 4.883 7.219 -5.004 1 97.44 82 TYR B CA 1
ATOM 1509 C C . TYR B 1 82 ? 3.713 6.66 -4.203 1 97.44 82 TYR B C 1
ATOM 1511 O O . TYR B 1 82 ? 3.803 6.516 -2.98 1 97.44 82 TYR B O 1
ATOM 1519 N N . GLY B 1 83 ? 2.576 6.336 -4.75 1 97.12 83 GLY B N 1
ATOM 1520 C CA . GLY B 1 83 ? 1.433 5.844 -3.998 1 97.12 83 GLY B CA 1
ATOM 1521 C C . GLY B 1 83 ? 1.039 6.754 -2.85 1 97.12 83 GLY B C 1
ATOM 1522 O O . GLY B 1 83 ? 0.924 7.969 -3.025 1 97.12 83 GLY B O 1
ATOM 1523 N N . CYS B 1 84 ? 0.846 6.102 -1.731 1 96.56 84 CYS B N 1
ATOM 1524 C CA . CYS B 1 84 ? 0.437 6.875 -0.562 1 96.56 84 CYS B CA 1
ATOM 1525 C C . CYS B 1 84 ? 1.594 7.711 -0.029 1 96.56 84 CYS B C 1
ATOM 1527 O O . CYS B 1 84 ? 1.38 8.672 0.717 1 96.56 84 CYS B O 1
ATOM 1529 N N . VAL B 1 85 ? 2.744 7.332 -0.355 1 96.75 85 VAL B N 1
ATOM 1530 C CA . VAL B 1 85 ? 3.916 8.078 0.094 1 96.75 85 VAL B CA 1
ATOM 1531 C C . VAL B 1 85 ? 3.871 9.5 -0.465 1 96.75 85 VAL B C 1
ATOM 1533 O O . VAL B 1 85 ? 4.309 10.445 0.192 1 96.75 85 VAL B O 1
ATOM 1536 N N . GLY B 1 86 ? 3.311 9.523 -1.696 1 95.69 86 GLY B N 1
ATOM 1537 C CA . GLY B 1 86 ? 3.107 10.844 -2.256 1 95.69 86 GLY B CA 1
ATOM 1538 C C . GLY B 1 86 ? 2.23 11.734 -1.391 1 95.69 86 GLY B C 1
ATOM 1539 O O . GLY B 1 86 ? 2.574 12.883 -1.124 1 95.69 86 GLY B O 1
ATOM 1540 N N . ALA B 1 87 ? 1.143 11.242 -0.942 1 94 87 ALA B N 1
ATOM 1541 C CA . ALA B 1 87 ? 0.217 11.961 -0.075 1 94 87 ALA B CA 1
ATOM 1542 C C . ALA B 1 87 ? 0.873 12.312 1.258 1 94 87 ALA B C 1
ATOM 1544 O O . ALA B 1 87 ? 0.719 13.43 1.759 1 94 87 ALA B O 1
ATOM 1545 N N . ILE B 1 88 ? 1.517 11.398 1.795 1 95.44 88 ILE B N 1
ATOM 1546 C CA . ILE B 1 88 ? 2.201 11.594 3.068 1 95.44 88 ILE B CA 1
ATOM 1547 C C . ILE B 1 88 ? 3.213 12.727 2.939 1 95.44 88 ILE B C 1
ATOM 1549 O O . ILE B 1 88 ? 3.287 13.602 3.805 1 95.44 88 ILE B O 1
ATOM 1553 N N . SER B 1 89 ? 3.947 12.688 1.837 1 94.62 89 SER B N 1
ATOM 1554 C CA . SER B 1 89 ? 4.945 13.727 1.608 1 94.62 89 SER B CA 1
ATOM 1555 C C . SER B 1 89 ? 4.301 15.109 1.552 1 94.62 89 SER B C 1
ATOM 1557 O O . SER B 1 89 ? 4.832 16.062 2.111 1 94.62 89 SER B O 1
ATOM 1559 N N . VAL B 1 90 ? 3.256 15.266 0.913 1 93.62 90 VAL B N 1
ATOM 1560 C CA . VAL B 1 90 ? 2.561 16.531 0.788 1 93.62 90 VAL B CA 1
ATOM 1561 C C . VAL B 1 90 ? 2.062 16.984 2.158 1 93.62 90 VAL B C 1
ATOM 1563 O O . VAL B 1 90 ? 2.24 18.156 2.539 1 93.62 90 VAL B O 1
ATOM 1566 N N . LEU B 1 91 ? 1.464 16.094 2.922 1 92.62 91 LEU B N 1
ATOM 1567 C CA . LEU B 1 91 ? 0.93 16.422 4.242 1 92.62 91 LEU B CA 1
ATOM 1568 C C . LEU B 1 91 ? 2.0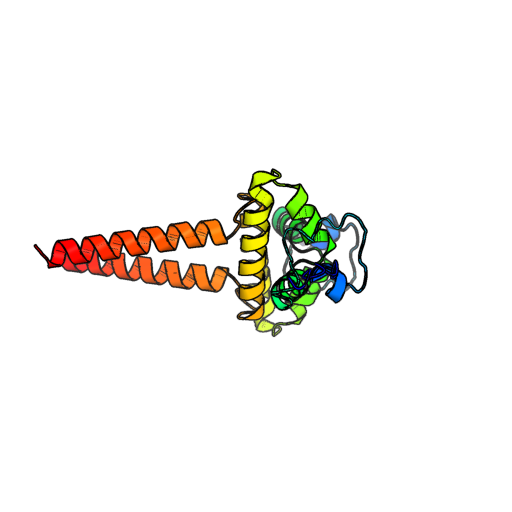43 16.859 5.188 1 92.62 91 LEU B C 1
ATOM 1570 O O . LEU B 1 91 ? 1.867 17.797 5.965 1 92.62 91 LEU B O 1
ATOM 1574 N N . LEU B 1 92 ? 3.125 16.203 5.086 1 93.25 92 LEU B N 1
ATOM 1575 C CA . LEU B 1 92 ? 4.266 16.562 5.918 1 93.25 92 LEU B CA 1
ATOM 1576 C C . LEU B 1 92 ? 4.793 17.953 5.543 1 93.25 92 LEU B C 1
ATOM 1578 O O . LEU B 1 92 ? 5.117 18.75 6.422 1 93.25 92 LEU B O 1
ATOM 1582 N N . LYS B 1 93 ? 4.887 18.25 4.277 1 91.75 93 LYS B N 1
ATOM 1583 C CA . LYS B 1 93 ? 5.344 19.562 3.814 1 91.75 93 LYS B CA 1
ATOM 1584 C C . LYS B 1 93 ? 4.418 20.672 4.305 1 91.75 93 LYS B C 1
ATOM 1586 O O . LYS B 1 93 ? 4.887 21.734 4.734 1 91.75 93 LYS B O 1
ATOM 1591 N N . VAL B 1 94 ? 3.158 20.484 4.25 1 87.69 94 VAL B N 1
ATOM 1592 C CA . VAL B 1 94 ? 2.178 21.469 4.711 1 87.69 94 VAL B CA 1
ATOM 1593 C C . VAL B 1 94 ? 2.344 21.688 6.211 1 87.69 94 VAL B C 1
ATOM 1595 O O . VAL B 1 94 ? 2.258 22.828 6.684 1 87.69 94 VAL B O 1
ATOM 1598 N N . GLN B 1 95 ? 2.549 20.594 6.855 1 86.69 95 GLN B N 1
ATOM 1599 C CA . GLN B 1 95 ? 2.727 20.688 8.297 1 86.69 95 GLN B CA 1
ATOM 1600 C C . GLN B 1 95 ? 3.969 21.516 8.648 1 86.69 95 GLN B C 1
ATOM 1602 O O . GLN B 1 95 ? 3.941 22.328 9.57 1 86.69 95 GLN B O 1
ATOM 1607 N N . ILE B 1 96 ? 4.973 21.328 7.918 1 83.88 96 ILE B N 1
ATOM 1608 C CA . ILE B 1 96 ? 6.215 22.047 8.164 1 83.88 96 ILE B CA 1
ATOM 1609 C C . ILE B 1 96 ? 6.027 23.531 7.832 1 83.88 96 ILE B C 1
ATOM 1611 O O . ILE B 1 96 ? 6.488 24.391 8.57 1 83.88 96 ILE B O 1
ATOM 1615 N N . LEU B 1 97 ? 5.301 23.703 6.793 1 82.88 97 LEU B N 1
ATOM 1616 C CA . LEU B 1 97 ? 5.047 25.094 6.395 1 82.88 97 LEU B CA 1
ATOM 1617 C C . LEU B 1 97 ? 4.238 25.828 7.461 1 82.88 97 LEU B C 1
ATOM 1619 O O . LEU B 1 97 ? 4.516 26.984 7.77 1 82.88 97 LEU B O 1
ATOM 1623 N N . HIS B 1 98 ? 3.355 25.172 8.07 1 81.62 98 HIS B N 1
ATOM 1624 C CA . HIS B 1 98 ? 2.537 25.781 9.117 1 81.62 98 HIS B CA 1
ATOM 1625 C C . HIS B 1 98 ? 3.357 26.031 10.375 1 81.62 98 HIS B C 1
ATOM 1627 O O . HIS B 1 98 ? 3.189 27.062 11.031 1 81.62 98 HIS B O 1
ATOM 1633 N N . GLN B 1 99 ? 4.172 25.094 10.648 1 78.44 99 GLN B N 1
ATOM 1634 C CA . GLN B 1 99 ? 5.016 25.25 11.828 1 78.44 99 GLN B CA 1
ATOM 1635 C C . GLN B 1 99 ? 5.973 26.422 11.664 1 78.44 99 GLN B C 1
ATOM 1637 O O . GLN B 1 99 ? 6.219 27.172 12.617 1 78.44 99 GLN B O 1
ATOM 1642 N N . HIS B 1 100 ? 6.395 26.562 10.453 1 81 100 HIS B N 1
ATOM 1643 C CA . HIS B 1 100 ? 7.289 27.688 10.172 1 81 100 HIS B CA 1
ATOM 1644 C C . HIS B 1 100 ? 6.547 29.016 10.234 1 81 100 HIS B C 1
ATOM 1646 O O . HIS B 1 100 ? 7.082 30 10.742 1 81 100 HIS B O 1
ATOM 1652 N N . ARG B 1 101 ? 5.395 29.031 9.797 1 76.06 101 ARG B N 1
ATOM 1653 C CA . ARG B 1 101 ? 4.594 30.25 9.828 1 76.06 101 ARG B CA 1
ATOM 1654 C C . ARG B 1 101 ? 4.266 30.656 11.266 1 76.06 101 ARG B C 1
ATOM 1656 O O . ARG B 1 101 ? 4.328 31.828 11.617 1 76.06 101 ARG B O 1
ATOM 1663 N N . GLU B 1 102 ? 3.957 29.688 12.039 1 71.38 102 GLU B N 1
ATOM 1664 C CA . GLU B 1 102 ? 3.658 29.953 13.445 1 71.38 102 GLU B CA 1
ATOM 1665 C C . GLU B 1 102 ? 4.875 30.516 14.172 1 71.38 102 GLU B C 1
ATOM 1667 O O . GLU B 1 102 ? 4.754 31.438 14.977 1 71.38 102 GLU B O 1
ATOM 1672 N N . ARG B 1 103 ? 5.996 29.938 13.852 1 70.12 103 ARG B N 1
ATOM 1673 C CA . ARG B 1 103 ? 7.223 30.406 14.484 1 70.12 103 ARG B CA 1
ATOM 1674 C C . ARG B 1 103 ? 7.531 31.844 14.062 1 70.12 103 ARG B C 1
ATOM 1676 O O . ARG B 1 103 ? 7.973 32.656 14.883 1 70.12 103 ARG B O 1
ATOM 1683 N N . THR B 1 104 ? 7.207 32.094 12.797 1 68 104 THR B N 1
ATOM 1684 C CA . THR B 1 104 ? 7.457 33.438 12.305 1 68 104 THR B CA 1
ATOM 1685 C C . THR B 1 104 ? 6.477 34.438 12.914 1 68 104 THR B C 1
ATOM 1687 O O . THR B 1 104 ? 6.844 35.562 13.227 1 68 104 THR B O 1
ATOM 1690 N N . PHE B 1 105 ? 5.305 34 13.078 1 63.91 105 PHE B N 1
ATOM 1691 C CA . PHE B 1 105 ? 4.285 34.875 13.664 1 63.91 105 PHE B CA 1
ATOM 1692 C C . PHE B 1 105 ? 4.574 35.125 15.133 1 63.91 105 PHE B C 1
ATOM 1694 O O . PHE B 1 105 ? 4.391 36.25 15.625 1 63.91 105 PHE B O 1
ATOM 1701 N N . VAL B 1 106 ? 5.023 34.125 15.805 1 62.53 106 VAL B N 1
ATOM 1702 C CA . VAL B 1 106 ? 5.32 34.312 17.219 1 62.53 106 VAL B CA 1
ATOM 1703 C C . VAL B 1 106 ? 6.598 35.125 17.375 1 62.53 106 VAL B C 1
ATOM 1705 O O . VAL B 1 106 ? 6.781 35.812 18.391 1 62.53 106 VAL B O 1
ATOM 1708 N N . GLN B 1 107 ? 7.465 35.125 16.453 1 62.38 107 GLN B N 1
ATOM 1709 C CA . GLN B 1 107 ? 8.719 35.875 16.531 1 62.38 107 GLN B CA 1
ATOM 1710 C C . GLN B 1 107 ? 8.508 37.344 16.125 1 62.38 107 GLN B C 1
ATOM 1712 O O . GLN B 1 107 ? 9.367 38.188 16.375 1 62.38 107 GLN B O 1
ATOM 1717 N N . MET B 1 108 ? 7.316 37.719 15.594 1 53.44 108 MET B N 1
ATOM 1718 C CA . MET B 1 108 ? 6.992 39.125 15.336 1 53.44 108 MET B CA 1
ATOM 1719 C C . MET B 1 108 ? 6.266 39.75 16.516 1 53.44 108 MET B C 1
ATOM 1721 O O . MET B 1 108 ? 6.523 40.906 16.875 1 53.44 108 MET B O 1
#

Radius of gyration: 21.93 Å; Cα contacts (8 Å, |Δi|>4): 232; chains: 2; bounding box: 91×60×36 Å

Foldseek 3Di:
DPPPPPPCDAFLLCVVVVHGDPPDPCCVQGHNPCNVLNVLLCVPQNPVRLVVQLVVDDPVCSNVSSVVSSQQSVQCVVPVPQGVNVVVVVVVVVVVVVVVVVVVVVVD/DPPPPVVVPAFLLCVVVVHGDPPDPCCVQGHNPCNVLVVLLCVPQNPVRLVVQLVVDDPVCSNVSSVVSSQQSVQCVVPVPQGVNVVVVVVVVVVVVVVVVVVVVVVD

Nearest PDB structures (foldseek):
  5ly0-assembly1_B  TM=9.166E-01  e=5.025E-11  Triticum turgidum
  5ly0-assembly1_B  TM=9.170E-01  e=1.351E-10  Triticum turgidum
  8t06-assembly1_B  TM=3.375E-01  e=2.862E+00  Mus musculus

InterPro domains:
  IPR004883 Lateral organ boundaries, LOB [PF03195] (10-93)
  IPR004883 Lateral organ boundaries, LOB [PS50891] (9-108)

Organism: Glycine max (NCBI:txid3847)

Solvent-accessible surface area (backbone atoms only — not comparable to full-atom values): 11957 Å² total; per-residue (Å²): 126,82,76,76,71,78,69,84,64,61,22,27,52,22,60,73,66,72,53,75,58,98,79,47,85,50,42,88,79,29,46,75,81,47,57,62,52,48,52,37,28,36,69,50,28,31,65,68,38,49,52,52,52,45,66,72,40,56,81,92,42,30,64,54,24,52,51,31,47,34,55,45,23,48,29,32,71,76,32,65,46,35,26,56,51,47,55,45,52,53,53,51,51,54,47,50,51,49,53,50,49,50,52,52,57,70,72,104,130,80,75,77,71,76,72,82,64,62,21,27,52,22,61,73,68,71,53,76,58,98,79,46,85,51,42,88,79,28,47,75,79,50,57,61,50,49,52,37,29,35,71,52,29,28,66,69,37,50,52,53,52,44,66,73,40,56,81,91,42,30,65,55,24,52,52,31,47,36,53,46,23,48,28,32,71,76,32,66,45,36,25,54,52,47,56,44,51,53,53,52,52,51,48,50,51,49,53,49,48,50,51,51,58,70,72,104

Secondary structure (DSSP, 8-state):
-----------HHHHHHT---TT-TTTTT--TT-HHHHHHHHHHH-HHHHHHHHHTS-GGGHHHHHHHHHHHHHHHHH-TTTHHHHHHHHHHHHHHHHHHHHHHHHH-/-----------HHHHHHT---TT-TTTTT--TT-HHHHHHHHHHH-HHHHHHHHHTS-GGGHHHHHHHHHHHHHHHHH-TTTHHHHHHHHHHHHHHHHHHHHHHHHH-

pLDDT: mean 86.38, std 16.41, range [21.73, 98.06]